Protein AF-A0A068SGP5-F1 (afdb_monomer_lite)

Structure (mmCIF, N/CA/C/O backbone):
data_AF-A0A068SGP5-F1
#
_entry.id   AF-A0A068SGP5-F1
#
loop_
_atom_site.group_PDB
_atom_site.id
_atom_site.type_symbol
_atom_site.label_atom_id
_atom_site.label_alt_id
_atom_site.label_comp_id
_atom_site.label_asym_id
_atom_site.label_entity_id
_atom_site.label_seq_id
_atom_site.pdbx_PDB_ins_code
_atom_site.Cartn_x
_atom_site.Cartn_y
_atom_site.Cartn_z
_atom_site.occupancy
_atom_site.B_iso_or_equiv
_atom_site.auth_seq_id
_atom_site.auth_comp_id
_atom_site.auth_asym_id
_atom_site.auth_atom_id
_atom_site.pdbx_PDB_model_num
ATOM 1 N N . MET A 1 1 ? 7.807 33.047 -12.060 1.00 32.62 1 MET A N 1
ATOM 2 C CA . MET A 1 1 ? 8.589 32.057 -12.830 1.00 32.62 1 MET A CA 1
ATOM 3 C C . MET A 1 1 ? 8.796 30.850 -11.932 1.00 32.62 1 MET A C 1
ATOM 5 O O . MET A 1 1 ? 9.574 30.924 -10.993 1.00 32.62 1 MET A O 1
ATOM 9 N N . THR A 1 2 ? 7.988 29.808 -12.104 1.00 36.34 2 THR A N 1
ATOM 10 C CA . THR A 1 2 ? 8.031 28.597 -11.275 1.00 36.34 2 THR A CA 1
ATOM 11 C C . THR A 1 2 ? 9.183 27.713 -11.744 1.00 36.34 2 THR A C 1
ATOM 13 O O . THR A 1 2 ? 9.089 27.081 -12.791 1.00 36.34 2 THR A O 1
ATOM 16 N N . ASN A 1 3 ? 10.277 27.685 -10.981 1.00 40.00 3 ASN A N 1
ATOM 17 C CA . ASN A 1 3 ? 11.308 26.655 -11.102 1.00 40.00 3 ASN A CA 1
ATOM 18 C C . ASN A 1 3 ? 10.697 25.315 -10.665 1.00 40.00 3 ASN A C 1
ATOM 20 O O . ASN A 1 3 ? 10.728 24.975 -9.486 1.00 40.00 3 ASN A O 1
ATOM 24 N N . SER A 1 4 ? 10.101 24.575 -11.597 1.00 48.25 4 SER A N 1
ATOM 25 C CA . SER A 1 4 ? 9.610 23.217 -11.362 1.00 48.25 4 SER A CA 1
ATOM 26 C C . SER A 1 4 ? 10.198 22.279 -12.408 1.00 48.25 4 SER A C 1
ATOM 28 O O . SER A 1 4 ? 9.617 22.109 -13.472 1.00 48.25 4 SER A O 1
ATOM 30 N N . ASP A 1 5 ? 11.374 21.730 -12.108 1.00 50.47 5 ASP A N 1
ATOM 31 C CA . ASP A 1 5 ? 11.811 20.413 -12.603 1.00 50.47 5 ASP A CA 1
ATOM 32 C C . ASP A 1 5 ? 13.085 19.948 -11.869 1.00 50.47 5 ASP A C 1
ATOM 34 O O . ASP A 1 5 ? 14.028 19.407 -12.448 1.00 50.47 5 ASP A O 1
ATOM 38 N N . SER A 1 6 ? 13.151 20.154 -10.548 1.00 72.81 6 SER A N 1
ATOM 39 C CA . SER A 1 6 ? 14.172 19.471 -9.750 1.00 72.81 6 SER A CA 1
ATOM 40 C C . SER A 1 6 ? 13.754 18.007 -9.593 1.00 72.81 6 SER A C 1
ATOM 42 O O . SER A 1 6 ? 12.943 17.684 -8.726 1.00 72.81 6 SER A O 1
ATOM 44 N N . MET A 1 7 ? 14.269 17.125 -10.455 1.00 78.81 7 MET A N 1
ATOM 45 C CA . MET A 1 7 ? 14.105 15.676 -10.296 1.00 78.81 7 MET A CA 1
ATOM 46 C C . MET A 1 7 ? 14.545 15.236 -8.896 1.00 78.81 7 MET A C 1
ATOM 48 O O . MET A 1 7 ? 15.580 15.671 -8.386 1.00 78.81 7 MET A O 1
ATOM 52 N N . ASN A 1 8 ? 13.784 14.324 -8.295 1.00 87.00 8 ASN A N 1
ATOM 53 C CA . ASN A 1 8 ? 14.155 13.686 -7.038 1.00 87.00 8 ASN A CA 1
ATOM 54 C C . ASN A 1 8 ? 15.492 12.939 -7.184 1.00 87.00 8 ASN A C 1
ATOM 56 O O . ASN A 1 8 ? 15.747 12.319 -8.220 1.00 87.00 8 ASN A O 1
ATOM 60 N N . TRP A 1 9 ? 16.324 12.928 -6.136 1.00 88.75 9 TRP A N 1
ATOM 61 C CA . TRP A 1 9 ? 17.647 12.284 -6.185 1.00 88.75 9 TRP A CA 1
ATOM 62 C C . TRP A 1 9 ? 17.556 10.808 -6.592 1.00 88.75 9 TRP A C 1
ATOM 64 O O . TRP A 1 9 ? 18.366 10.333 -7.382 1.00 88.75 9 TRP A O 1
ATOM 74 N N . SER A 1 10 ? 16.517 10.101 -6.137 1.00 85.62 10 SER A N 1
ATOM 75 C CA . SER A 1 10 ? 16.284 8.697 -6.488 1.00 85.62 10 SER A CA 1
ATOM 76 C C . SER A 1 10 ? 16.013 8.501 -7.985 1.00 85.62 10 SER A C 1
ATOM 78 O O . SER A 1 10 ? 16.380 7.474 -8.555 1.00 85.62 10 SER A O 1
ATOM 80 N N . GLN A 1 11 ? 15.381 9.472 -8.652 1.00 85.00 11 GLN A N 1
ATOM 81 C CA . GLN A 1 11 ? 15.144 9.443 -10.099 1.00 85.00 11 GLN A CA 1
ATOM 82 C C . GLN A 1 11 ? 16.423 9.754 -10.871 1.00 85.00 11 GLN A C 1
ATOM 84 O O . GLN A 1 11 ? 16.695 9.117 -11.889 1.00 85.00 11 GLN A O 1
ATOM 89 N N . VAL A 1 12 ? 17.224 10.699 -10.372 1.00 84.94 12 VAL A N 1
ATOM 90 C CA . VAL A 1 12 ? 18.544 11.010 -10.936 1.00 84.94 12 VAL A CA 1
ATOM 91 C C . VAL A 1 12 ? 19.444 9.779 -10.862 1.00 84.94 12 VAL A C 1
ATOM 93 O O . VAL A 1 12 ? 20.003 9.381 -11.883 1.00 84.94 12 VAL A O 1
ATOM 96 N N . ALA A 1 13 ? 19.509 9.127 -9.700 1.00 82.00 13 ALA A N 1
ATOM 97 C CA . ALA A 1 13 ? 20.301 7.921 -9.485 1.00 82.00 13 ALA A CA 1
ATOM 98 C C . ALA A 1 13 ? 19.855 6.775 -10.413 1.00 82.00 13 ALA A C 1
ATOM 100 O O . ALA A 1 13 ? 20.674 6.181 -11.115 1.00 82.00 13 ALA A O 1
ATOM 101 N N . ALA A 1 14 ? 18.544 6.525 -10.512 1.00 80.50 14 ALA A N 1
ATOM 102 C CA . ALA A 1 14 ? 18.005 5.497 -11.402 1.00 80.50 14 ALA A CA 1
ATOM 103 C C . ALA A 1 14 ? 18.278 5.787 -12.891 1.00 80.50 14 ALA A C 1
ATOM 105 O O . ALA A 1 14 ? 18.595 4.871 -13.657 1.00 80.50 14 ALA A O 1
ATOM 106 N N . LYS A 1 15 ? 18.169 7.055 -13.312 1.00 78.06 15 LYS A N 1
ATOM 107 C CA . LYS A 1 15 ? 18.418 7.483 -14.696 1.00 78.06 15 LYS A CA 1
ATOM 108 C C . LYS A 1 15 ? 19.898 7.394 -15.058 1.00 78.06 15 LYS A C 1
ATOM 110 O O . LYS A 1 15 ? 20.213 6.886 -16.131 1.00 78.06 15 LYS A O 1
ATOM 115 N N . ALA A 1 16 ? 20.786 7.853 -14.175 1.00 72.00 16 ALA A N 1
ATOM 116 C CA . ALA A 1 16 ? 22.233 7.797 -14.369 1.00 72.00 16 ALA A CA 1
ATOM 117 C C . ALA A 1 16 ? 22.729 6.352 -14.516 1.00 72.00 16 ALA A C 1
ATOM 119 O O . ALA A 1 16 ? 23.550 6.065 -15.381 1.00 72.00 16 ALA A O 1
ATOM 120 N N . ALA A 1 17 ? 22.159 5.426 -13.742 1.00 75.81 17 ALA A N 1
ATOM 121 C CA . ALA A 1 17 ? 22.517 4.015 -13.807 1.00 75.81 17 ALA A CA 1
ATOM 122 C C . ALA A 1 17 ? 21.994 3.293 -15.071 1.00 75.81 17 ALA A C 1
ATOM 124 O O . ALA A 1 17 ? 22.371 2.150 -15.325 1.00 75.81 17 ALA A O 1
ATOM 125 N N . GLY A 1 18 ? 21.109 3.914 -15.870 1.00 72.62 18 GLY A N 1
ATOM 126 C CA . GLY A 1 18 ? 20.627 3.361 -17.146 1.00 72.62 18 GLY A CA 1
ATOM 127 C C . GLY A 1 18 ? 19.970 1.977 -17.039 1.00 72.62 18 GLY A C 1
ATOM 128 O O . GLY A 1 18 ? 19.946 1.221 -18.016 1.00 72.62 18 GLY A O 1
ATOM 129 N N . MET A 1 19 ? 19.471 1.623 -15.852 1.00 77.88 19 MET A N 1
ATOM 130 C CA . MET A 1 19 ? 19.248 0.229 -15.480 1.00 77.88 19 MET A CA 1
ATOM 131 C C . MET A 1 19 ? 18.126 -0.446 -16.257 1.00 77.88 19 MET A C 1
ATOM 133 O O . MET A 1 19 ? 17.053 0.108 -16.511 1.00 77.88 19 MET A O 1
ATOM 137 N N . LYS A 1 20 ? 18.372 -1.715 -16.573 1.00 83.94 20 LYS A N 1
ATOM 138 C CA . LYS A 1 20 ? 17.380 -2.624 -17.133 1.00 83.94 20 LYS A CA 1
ATOM 139 C C . LYS A 1 20 ? 16.634 -3.288 -15.985 1.00 83.94 20 LYS A C 1
ATOM 141 O O . LYS A 1 20 ? 17.240 -3.971 -15.167 1.00 83.94 20 LYS A O 1
ATOM 146 N N . VAL A 1 21 ? 15.317 -3.129 -15.959 1.00 83.50 21 VAL A N 1
ATOM 147 C CA . VAL A 1 21 ? 14.453 -3.818 -15.005 1.00 83.50 21 VAL A CA 1
ATOM 148 C C . VAL A 1 21 ? 14.487 -5.308 -15.327 1.00 83.50 21 VAL A C 1
ATOM 150 O O . VAL A 1 21 ? 14.010 -5.752 -16.379 1.00 83.50 21 VAL A O 1
ATOM 153 N N . VAL A 1 22 ? 15.077 -6.086 -14.425 1.00 80.56 22 VAL A N 1
ATOM 154 C CA . VAL A 1 22 ? 15.066 -7.544 -14.510 1.00 80.56 22 VAL A CA 1
ATOM 155 C C . VAL A 1 22 ? 13.695 -8.025 -14.055 1.00 80.56 22 VAL A C 1
ATOM 157 O O . VAL A 1 22 ? 13.238 -7.716 -12.958 1.00 80.56 22 VAL A O 1
ATOM 160 N N . THR A 1 23 ? 13.019 -8.768 -14.923 1.00 70.81 23 THR A N 1
ATOM 161 C CA . THR A 1 23 ? 11.774 -9.464 -14.595 1.00 70.81 23 THR A CA 1
ATOM 162 C C . THR A 1 23 ? 12.093 -10.945 -14.507 1.00 70.81 23 THR A C 1
ATOM 164 O O . THR A 1 23 ? 12.716 -11.492 -15.417 1.00 70.81 23 THR A O 1
ATOM 167 N N . ALA A 1 24 ? 11.718 -11.576 -13.395 1.00 64.88 24 ALA A N 1
ATOM 168 C CA . ALA A 1 24 ? 11.852 -13.017 -13.258 1.00 64.88 24 ALA A CA 1
ATOM 169 C C . ALA A 1 24 ? 10.966 -13.696 -14.309 1.00 64.88 24 ALA A C 1
ATOM 171 O O . ALA A 1 24 ? 9.788 -13.357 -14.455 1.00 64.88 24 ALA A O 1
ATOM 172 N N . THR A 1 25 ? 11.537 -14.630 -15.063 1.00 62.41 25 THR A N 1
ATOM 173 C CA . THR A 1 25 ? 10.777 -15.490 -15.967 1.00 62.41 25 THR A CA 1
ATOM 174 C C . THR A 1 25 ? 9.852 -16.361 -15.129 1.00 62.41 25 THR A C 1
ATOM 176 O O . THR A 1 25 ? 10.296 -17.010 -14.186 1.00 62.41 25 THR A O 1
ATOM 179 N N . THR A 1 26 ? 8.565 -16.387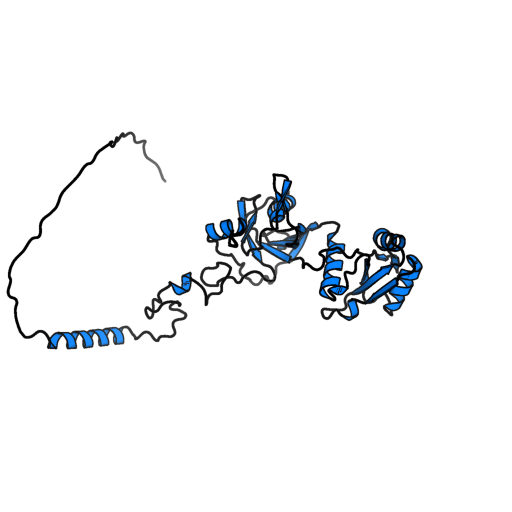 -15.463 1.00 56.03 26 THR A N 1
ATOM 180 C CA . THR A 1 26 ? 7.612 -17.325 -14.869 1.00 56.03 26 THR A CA 1
ATOM 181 C C . THR A 1 26 ? 7.891 -18.715 -15.438 1.00 56.03 26 THR A C 1
ATOM 183 O O . THR A 1 26 ? 7.243 -19.141 -16.391 1.00 56.03 26 THR A O 1
ATOM 186 N N . THR A 1 27 ? 8.905 -19.409 -14.931 1.00 55.25 27 THR A N 1
ATOM 187 C CA . THR A 1 27 ? 9.002 -20.855 -15.140 1.00 55.25 27 THR A CA 1
ATOM 188 C C . THR A 1 27 ? 7.885 -21.510 -14.338 1.00 55.25 27 THR A C 1
ATOM 190 O O . THR A 1 27 ? 7.617 -21.090 -13.209 1.00 55.25 27 THR A O 1
ATOM 193 N N . SER A 1 28 ? 7.200 -22.492 -14.928 1.00 53.91 28 SER A N 1
ATOM 194 C CA . SER A 1 28 ? 6.209 -23.287 -14.200 1.00 53.91 28 SER A CA 1
ATOM 195 C C . SER A 1 28 ? 6.901 -23.862 -12.952 1.00 53.91 28 SER A C 1
ATOM 197 O O . SER A 1 28 ? 7.978 -24.454 -13.027 1.00 53.91 28 SER A O 1
ATOM 199 N N . ARG A 1 29 ? 6.339 -23.558 -11.780 1.00 60.09 29 ARG A N 1
ATOM 200 C CA . ARG A 1 29 ? 6.828 -23.995 -10.466 1.00 60.09 29 ARG A CA 1
ATOM 201 C C . ARG A 1 29 ? 5.998 -25.193 -10.006 1.00 60.09 29 ARG A C 1
ATOM 203 O O . ARG A 1 29 ? 5.586 -25.238 -8.853 1.00 60.09 29 ARG A O 1
ATOM 210 N N . ASP A 1 30 ? 5.729 -26.137 -10.910 1.00 60.94 30 ASP A N 1
ATOM 211 C CA . ASP A 1 30 ? 4.706 -27.185 -10.739 1.00 60.94 30 ASP A CA 1
ATOM 212 C C . ASP A 1 30 ? 4.984 -28.184 -9.593 1.00 60.94 30 ASP A C 1
ATOM 214 O O . ASP A 1 30 ? 4.205 -29.105 -9.368 1.00 60.94 30 ASP A O 1
ATOM 218 N N . SER A 1 31 ? 6.058 -28.014 -8.811 1.00 70.62 31 SER A N 1
ATOM 219 C CA . SER A 1 31 ? 6.332 -28.832 -7.615 1.00 70.62 31 SER A CA 1
ATOM 220 C C . SER A 1 31 ? 6.959 -28.074 -6.437 1.00 70.62 31 SER A C 1
ATOM 222 O O . SER A 1 31 ? 7.410 -28.702 -5.483 1.00 70.62 31 SER A O 1
ATOM 224 N N . ALA A 1 32 ? 7.024 -26.739 -6.471 1.00 77.31 32 ALA A N 1
ATOM 225 C CA . ALA A 1 32 ? 7.670 -25.977 -5.401 1.00 77.31 32 ALA A CA 1
ATOM 226 C C . ALA A 1 32 ? 6.661 -25.533 -4.327 1.00 77.31 32 ALA A C 1
ATOM 228 O O . ALA A 1 32 ? 5.656 -24.887 -4.625 1.00 77.31 32 ALA A O 1
ATOM 229 N N . THR A 1 33 ? 6.959 -25.829 -3.061 1.00 84.44 33 THR A N 1
ATOM 230 C CA . THR A 1 33 ? 6.188 -25.360 -1.905 1.00 84.44 33 THR A CA 1
ATOM 231 C C . THR A 1 33 ? 6.596 -23.929 -1.583 1.00 84.44 33 THR A C 1
ATOM 233 O O . THR A 1 33 ? 7.730 -23.676 -1.180 1.00 84.44 33 THR A O 1
ATOM 236 N N . MET A 1 34 ? 5.680 -22.979 -1.773 1.00 87.31 34 MET A N 1
ATOM 237 C CA . MET A 1 34 ? 5.899 -21.579 -1.405 1.00 87.31 34 MET A CA 1
ATOM 238 C C . MET A 1 34 ? 5.405 -21.331 0.020 1.00 87.31 34 MET A C 1
ATOM 240 O O . MET A 1 34 ? 4.232 -21.570 0.309 1.00 87.31 34 MET A O 1
ATOM 244 N N . SER A 1 35 ? 6.256 -20.788 0.885 1.00 90.12 35 SER A N 1
ATOM 245 C CA . SER A 1 35 ? 5.853 -20.275 2.200 1.00 90.12 35 SER A CA 1
ATOM 246 C C . SER A 1 35 ? 6.239 -18.802 2.355 1.00 90.12 35 SER A C 1
ATOM 248 O O . SER A 1 35 ? 6.939 -18.229 1.516 1.00 90.12 35 SER A O 1
ATOM 250 N N . MET A 1 36 ? 5.711 -18.146 3.388 1.00 91.81 36 MET A N 1
ATOM 251 C CA . MET A 1 36 ? 6.009 -16.747 3.686 1.00 91.81 36 MET A CA 1
ATOM 252 C C . MET A 1 36 ? 6.338 -16.579 5.162 1.00 91.81 36 MET A C 1
ATOM 254 O O . MET A 1 36 ? 5.550 -17.000 6.006 1.00 91.81 36 MET A O 1
ATOM 258 N N . ASP A 1 37 ? 7.420 -15.855 5.439 1.00 91.56 37 ASP A N 1
ATOM 259 C CA . ASP A 1 37 ? 7.800 -15.453 6.792 1.00 91.56 37 ASP A CA 1
ATOM 260 C C . ASP A 1 37 ? 7.646 -13.940 6.941 1.00 91.56 37 ASP A C 1
ATOM 262 O O . ASP A 1 37 ? 7.995 -13.170 6.039 1.00 91.56 37 ASP A O 1
ATOM 266 N N . ILE A 1 38 ? 7.145 -13.498 8.093 1.00 94.50 38 ILE A N 1
ATOM 267 C CA . ILE A 1 38 ? 7.065 -12.079 8.447 1.00 94.50 38 ILE A CA 1
ATOM 268 C C . ILE A 1 38 ? 8.384 -11.683 9.117 1.00 94.50 38 ILE A C 1
ATOM 270 O O . ILE A 1 38 ? 8.684 -12.145 10.212 1.00 94.50 38 ILE A O 1
ATOM 274 N N . LEU A 1 39 ? 9.155 -10.810 8.468 1.00 93.25 39 LEU A N 1
ATOM 275 C CA . LEU A 1 39 ? 10.394 -10.248 9.025 1.00 93.25 39 LEU A CA 1
ATOM 276 C C . LEU A 1 39 ? 10.114 -9.032 9.912 1.00 93.25 39 LEU A C 1
ATOM 278 O O . LEU A 1 39 ? 10.828 -8.762 10.874 1.00 93.25 39 LEU A O 1
ATOM 282 N N . PHE A 1 40 ? 9.077 -8.272 9.569 1.00 94.88 40 PHE A N 1
ATOM 283 C CA . PHE A 1 40 ? 8.661 -7.093 10.314 1.00 94.88 40 PHE A CA 1
ATOM 284 C C . PHE A 1 40 ? 7.167 -6.855 10.137 1.00 94.88 40 PHE A C 1
ATOM 286 O O . PHE A 1 40 ? 6.645 -6.951 9.025 1.00 94.88 40 PHE A O 1
ATOM 293 N N . GLU A 1 41 ? 6.503 -6.478 11.223 1.00 95.56 41 GLU A N 1
ATOM 294 C CA . GLU A 1 41 ? 5.139 -5.971 11.223 1.00 95.56 41 GLU A CA 1
ATOM 295 C C . GLU A 1 41 ? 5.011 -4.886 12.292 1.00 95.56 41 GLU A C 1
ATOM 297 O O . GLU A 1 41 ? 5.353 -5.099 13.455 1.00 95.56 41 GLU A O 1
ATOM 302 N N . ALA A 1 42 ? 4.552 -3.704 11.891 1.00 91.75 42 ALA A N 1
ATOM 303 C CA . ALA A 1 42 ? 4.310 -2.609 12.817 1.00 91.75 42 ALA A CA 1
ATOM 304 C C . ALA A 1 42 ? 3.063 -2.915 13.678 1.00 91.75 42 ALA A C 1
ATOM 306 O O . ALA A 1 42 ? 2.052 -3.353 13.122 1.00 91.75 42 ALA A O 1
ATOM 307 N N . PRO A 1 43 ? 3.062 -2.635 14.995 1.00 87.88 43 PRO A N 1
ATOM 308 C CA . PRO A 1 43 ? 1.925 -2.931 15.880 1.00 87.88 43 PRO A CA 1
ATOM 309 C C . PRO A 1 43 ? 0.598 -2.303 15.430 1.00 87.88 43 PRO A C 1
ATOM 311 O O . PRO A 1 43 ? -0.488 -2.842 15.639 1.00 87.88 43 PRO A O 1
ATOM 314 N N . GLU A 1 44 ? 0.666 -1.137 14.795 1.00 85.06 44 GLU A N 1
ATOM 315 C CA . GLU A 1 44 ? -0.491 -0.428 14.269 1.00 85.06 44 GLU A CA 1
ATOM 316 C C . GLU A 1 44 ? -0.957 -0.935 12.892 1.00 85.06 44 GLU A C 1
ATOM 318 O O . GLU A 1 44 ? -1.976 -0.454 12.396 1.00 85.06 44 GLU A O 1
ATOM 323 N N . PHE A 1 45 ? -0.240 -1.867 12.250 1.00 86.88 45 PHE A N 1
ATOM 324 C CA . PHE A 1 45 ? -0.495 -2.282 10.867 1.00 86.88 45 PHE A CA 1
ATOM 325 C C . PHE A 1 45 ? -1.925 -2.783 10.663 1.00 86.88 45 PHE A C 1
ATOM 327 O O . PHE A 1 45 ? -2.621 -2.294 9.774 1.00 86.88 45 PHE A O 1
ATOM 334 N N . SER A 1 46 ? -2.404 -3.680 11.527 1.00 84.25 46 SER A N 1
ATOM 335 C CA . SER A 1 46 ? -3.767 -4.220 11.453 1.00 84.25 46 SER A CA 1
ATOM 336 C C . SER A 1 46 ? -4.831 -3.125 11.580 1.00 84.25 46 SER A C 1
ATOM 338 O O . SER A 1 46 ? -5.782 -3.085 10.797 1.00 84.25 46 SER A O 1
ATOM 340 N N . LYS A 1 47 ? -4.627 -2.171 12.501 1.00 83.81 47 LYS A N 1
ATOM 341 C CA . LYS A 1 47 ? -5.530 -1.022 12.701 1.00 83.81 47 LYS A CA 1
ATOM 342 C C . LYS A 1 47 ? -5.555 -0.121 11.462 1.00 83.81 47 LYS A C 1
ATOM 344 O O . LYS A 1 47 ? -6.612 0.304 11.002 1.00 83.81 47 LYS A O 1
ATOM 349 N N . GLN A 1 48 ? -4.383 0.128 10.885 1.00 82.06 48 GLN A N 1
ATOM 350 C CA . GLN A 1 48 ? -4.192 0.961 9.697 1.00 82.06 48 GLN A CA 1
ATOM 351 C C . GLN A 1 48 ? -4.742 0.311 8.420 1.00 82.06 48 GLN A C 1
ATOM 353 O O . GLN A 1 48 ? -5.256 1.018 7.547 1.00 82.06 48 GLN A O 1
ATOM 358 N N . LEU A 1 49 ? -4.667 -1.018 8.312 1.00 83.81 49 LEU A N 1
ATOM 359 C CA . LEU A 1 49 ? -5.260 -1.786 7.221 1.00 83.81 49 LEU A CA 1
ATOM 360 C C . LEU A 1 49 ? -6.788 -1.732 7.288 1.00 83.81 49 LEU A C 1
ATOM 362 O O . LEU A 1 49 ? -7.433 -1.517 6.260 1.00 83.81 49 LEU A O 1
ATOM 366 N N . LEU A 1 50 ? -7.361 -1.860 8.489 1.00 84.25 50 LEU A N 1
ATOM 367 C CA . LEU A 1 50 ? -8.804 -1.760 8.684 1.00 84.25 50 LEU A CA 1
ATOM 368 C C . LEU A 1 50 ? -9.329 -0.361 8.340 1.00 84.25 50 LEU A C 1
ATOM 370 O O . LEU A 1 50 ? -10.299 -0.238 7.590 1.00 84.25 50 LEU A O 1
ATOM 374 N N . ALA A 1 51 ? -8.646 0.686 8.811 1.00 84.25 51 ALA A N 1
ATOM 375 C CA . ALA A 1 51 ? -8.978 2.071 8.482 1.00 84.25 51 ALA A CA 1
ATOM 376 C C . ALA A 1 51 ? -8.945 2.333 6.968 1.00 84.25 51 ALA A C 1
ATOM 378 O O . ALA A 1 51 ? -9.875 2.917 6.415 1.00 84.25 51 ALA A O 1
ATOM 379 N N . ARG A 1 52 ? -7.928 1.828 6.263 1.00 83.00 52 ARG A N 1
ATOM 380 C CA . ARG A 1 52 ? -7.823 1.974 4.802 1.00 83.00 52 ARG A CA 1
ATOM 381 C C . ARG A 1 52 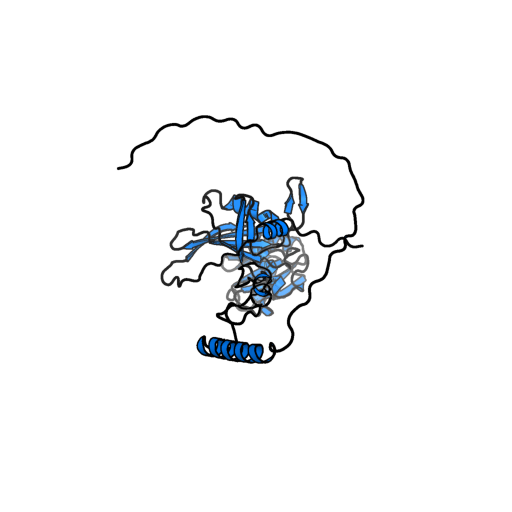? -8.850 1.146 4.036 1.00 83.00 52 ARG A C 1
ATOM 383 O O . ARG A 1 52 ? -9.359 1.610 3.019 1.00 83.00 52 ARG A O 1
ATOM 390 N N . LYS A 1 53 ? -9.198 -0.054 4.518 1.00 82.00 53 LYS A N 1
ATOM 391 C CA . LYS A 1 53 ? -10.304 -0.857 3.964 1.00 82.00 53 LYS A CA 1
ATOM 392 C C . LYS A 1 53 ? -11.618 -0.079 4.067 1.00 82.00 53 LYS A C 1
ATOM 394 O O . LYS A 1 53 ? -12.317 0.051 3.068 1.00 82.00 53 LYS A O 1
ATOM 399 N N . ALA A 1 54 ? -11.900 0.505 5.233 1.00 82.25 54 ALA A N 1
ATOM 400 C CA . ALA A 1 54 ? -13.058 1.372 5.442 1.00 82.25 54 ALA A CA 1
ATOM 401 C C . ALA A 1 54 ? -13.068 2.576 4.481 1.00 82.25 54 ALA A C 1
ATOM 403 O O . ALA A 1 54 ? -14.076 2.820 3.816 1.00 82.25 54 ALA A O 1
ATOM 404 N N . ALA A 1 55 ? -11.937 3.273 4.345 1.00 80.38 55 ALA A N 1
ATOM 405 C CA . ALA A 1 55 ? -11.786 4.429 3.459 1.00 80.38 55 ALA A CA 1
ATOM 406 C C . ALA A 1 55 ? -11.981 4.091 1.972 1.00 80.38 55 ALA A C 1
ATOM 408 O O . ALA A 1 55 ? -12.557 4.873 1.215 1.00 80.38 55 ALA A O 1
ATOM 409 N N . ALA A 1 56 ? -11.510 2.913 1.548 1.00 78.94 56 ALA A N 1
ATOM 410 C CA . ALA A 1 56 ? -11.654 2.432 0.178 1.00 78.94 56 ALA A CA 1
ATOM 411 C C . ALA A 1 56 ? -13.106 2.083 -0.184 1.00 78.94 56 ALA A C 1
ATOM 413 O O . ALA A 1 56 ? -13.449 2.114 -1.366 1.00 78.94 56 ALA A O 1
ATOM 414 N N . ILE A 1 57 ? -13.932 1.741 0.810 1.00 80.94 57 ILE A N 1
ATOM 415 C CA . ILE A 1 57 ? -15.362 1.475 0.628 1.00 80.94 57 ILE A CA 1
ATOM 416 C C . ILE A 1 57 ? -16.124 2.800 0.540 1.00 80.94 57 ILE A C 1
ATOM 418 O O . ILE A 1 57 ? -16.808 3.058 -0.447 1.00 80.94 57 ILE A O 1
ATOM 422 N N . ILE A 1 58 ? -15.973 3.668 1.545 1.00 76.12 58 ILE A N 1
ATOM 423 C CA . ILE A 1 58 ? -16.593 4.996 1.574 1.00 76.12 58 ILE A CA 1
ATOM 424 C C . ILE A 1 58 ? -15.553 6.001 2.072 1.00 76.12 58 ILE A C 1
ATOM 426 O O . ILE A 1 58 ? -15.192 5.984 3.246 1.00 76.12 58 ILE A O 1
ATOM 430 N N . ARG A 1 59 ? -15.123 6.941 1.217 1.00 68.12 59 ARG A N 1
ATOM 431 C CA . ARG A 1 59 ? -14.150 7.986 1.609 1.00 68.12 59 ARG A CA 1
ATOM 432 C C . ARG A 1 59 ? -14.616 8.795 2.829 1.00 68.12 59 ARG A C 1
ATOM 434 O O . ARG A 1 59 ? -13.836 9.053 3.731 1.00 68.12 59 ARG A O 1
ATOM 441 N N . GLN A 1 60 ? -15.913 9.107 2.909 1.00 65.19 60 GLN A N 1
ATOM 442 C CA . GLN A 1 60 ? -16.525 9.831 4.036 1.00 65.19 60 GLN A CA 1
ATOM 443 C C . GLN A 1 60 ? -16.668 9.004 5.333 1.00 65.19 60 GLN A C 1
ATOM 445 O O . GLN A 1 60 ? -17.182 9.519 6.325 1.00 65.19 60 GLN A O 1
ATOM 450 N N . ALA A 1 61 ? -16.278 7.723 5.345 1.00 60.00 61 ALA A N 1
ATOM 451 C CA . ALA A 1 61 ? -16.395 6.869 6.528 1.00 60.00 61 ALA A CA 1
ATOM 452 C C . ALA A 1 61 ? -15.349 7.181 7.604 1.00 60.00 61 ALA A C 1
ATOM 454 O O . ALA A 1 61 ? -15.543 6.803 8.755 1.00 60.00 61 ALA A O 1
ATOM 455 N N . LEU A 1 62 ? -14.269 7.885 7.255 1.00 68.94 62 LEU A N 1
ATOM 456 C CA . LEU A 1 62 ? -13.217 8.289 8.187 1.00 68.94 62 LEU A CA 1
ATOM 457 C C . LEU A 1 62 ? -13.571 9.590 8.920 1.00 68.94 62 LEU A C 1
ATOM 459 O O . LEU A 1 62 ? -12.792 10.541 8.937 1.00 68.94 62 LEU A O 1
ATOM 463 N N . SER A 1 63 ? -14.766 9.663 9.510 1.00 71.38 63 SER A N 1
ATOM 464 C CA . SER A 1 63 ? -15.123 10.841 10.300 1.00 71.38 63 SER A CA 1
ATOM 465 C C . SER A 1 63 ? -14.201 10.969 11.521 1.00 71.38 63 SER A C 1
ATOM 467 O O . SER A 1 63 ? -13.938 9.956 12.179 1.00 71.38 63 SER A O 1
ATOM 469 N N . PRO A 1 64 ? -13.744 12.183 11.876 1.00 71.81 64 PRO A N 1
ATOM 470 C CA . PRO A 1 64 ? -12.982 12.396 13.101 1.00 71.81 64 PRO A CA 1
ATOM 471 C C . PRO A 1 64 ? -13.742 11.839 14.314 1.00 71.81 64 PRO A C 1
ATOM 473 O O . PRO A 1 64 ? -14.959 12.020 14.418 1.00 71.81 64 PRO A O 1
ATOM 476 N N . HIS A 1 65 ? -13.026 11.169 15.222 1.00 79.44 65 HIS A N 1
ATOM 477 C CA . HIS A 1 65 ? -13.569 10.543 16.442 1.00 79.44 65 HIS A CA 1
ATOM 478 C C . HIS A 1 65 ? -14.508 9.345 16.221 1.00 79.44 65 HIS A C 1
ATOM 480 O O . HIS A 1 65 ? -15.253 8.972 17.125 1.00 79.44 65 HIS A O 1
ATOM 486 N N . SER A 1 66 ? -14.485 8.727 15.038 1.00 88.06 66 SER A N 1
ATOM 487 C CA . SER A 1 66 ? -15.120 7.421 14.845 1.00 88.06 66 SER A CA 1
ATOM 488 C C . SER A 1 66 ? -14.131 6.271 15.030 1.00 88.06 66 SER A C 1
ATOM 490 O O . SER A 1 66 ? -12.916 6.417 14.881 1.00 88.06 66 SER A O 1
ATOM 492 N N . VAL A 1 67 ? -14.665 5.107 15.375 1.00 91.50 67 VAL A N 1
ATOM 493 C CA . VAL A 1 67 ? -13.913 3.860 15.498 1.00 91.50 67 VAL A CA 1
ATOM 494 C C . VAL A 1 67 ? -14.548 2.783 14.634 1.00 91.50 67 VAL A C 1
ATOM 496 O O . VAL A 1 67 ? -15.745 2.809 14.348 1.00 91.50 67 VAL A O 1
ATOM 499 N N . LEU A 1 68 ? -13.728 1.842 14.191 1.00 92.25 68 LEU A N 1
ATOM 500 C CA . LEU A 1 68 ? -14.099 0.779 13.274 1.00 92.25 68 LEU A CA 1
ATOM 501 C C . LEU A 1 68 ? -14.083 -0.558 13.997 1.00 92.25 68 LEU A C 1
ATOM 503 O O . LEU A 1 68 ? -13.053 -0.954 14.538 1.00 92.25 68 LEU A O 1
ATOM 507 N N . PHE A 1 69 ? -15.194 -1.278 13.931 1.00 93.06 69 PHE A N 1
ATOM 508 C CA . PHE A 1 69 ? -15.275 -2.674 14.334 1.00 93.06 69 PHE A CA 1
ATOM 509 C C . PHE A 1 69 ? -15.341 -3.579 13.108 1.00 93.06 69 PHE A C 1
ATOM 511 O O . PHE A 1 69 ? -16.035 -3.273 12.136 1.00 93.06 69 PHE A O 1
ATOM 518 N N . SER A 1 70 ? -14.633 -4.703 13.181 1.00 91.94 70 SER A N 1
ATOM 519 C CA . SER A 1 70 ? -14.653 -5.759 12.173 1.00 91.94 70 SER A CA 1
ATOM 520 C C . SER A 1 70 ? -15.020 -7.069 12.844 1.00 91.94 70 SER A C 1
ATOM 522 O O . SER A 1 70 ? -14.312 -7.510 13.746 1.00 91.94 70 SER A O 1
ATOM 524 N N . PHE A 1 71 ? -16.092 -7.696 12.376 1.00 92.00 71 PHE A N 1
ATOM 525 C CA . PHE A 1 71 ? -16.560 -8.984 12.877 1.00 92.00 71 PHE A CA 1
ATOM 526 C C . PHE A 1 71 ? -16.615 -10.012 11.748 1.00 92.00 71 PHE A C 1
ATOM 528 O O . PHE A 1 71 ? -16.909 -9.631 10.614 1.00 92.00 71 PHE A O 1
ATOM 535 N N . PRO A 1 72 ? -16.395 -11.307 12.019 1.00 91.00 72 PRO A N 1
ATOM 536 C CA . PRO A 1 72 ? -16.683 -12.366 11.056 1.00 91.00 72 PRO A CA 1
ATOM 537 C C . PRO A 1 72 ? -18.140 -12.306 10.579 1.00 91.00 72 PRO A C 1
ATOM 539 O O . PRO A 1 72 ? -19.034 -12.011 11.373 1.00 91.00 72 PRO A O 1
ATOM 542 N N . LEU A 1 73 ? -18.397 -12.610 9.298 1.00 86.62 73 LEU A N 1
ATOM 543 C CA . LEU A 1 73 ? -19.745 -12.497 8.715 1.00 86.62 73 LEU A CA 1
ATOM 544 C C . LEU A 1 73 ? -20.821 -13.280 9.488 1.00 86.62 73 LEU A C 1
ATOM 546 O O . LEU A 1 73 ? -21.943 -12.804 9.602 1.00 86.62 73 LEU A O 1
ATOM 550 N N . MET A 1 74 ? -20.469 -14.454 10.013 1.00 89.12 74 MET A N 1
ATOM 551 C CA . MET A 1 74 ? -21.400 -15.367 10.688 1.00 89.12 74 MET A CA 1
ATOM 552 C C . MET A 1 74 ? -21.436 -15.188 12.212 1.00 89.12 74 MET A C 1
ATOM 554 O O . MET A 1 74 ? -22.012 -16.021 12.899 1.00 89.12 74 MET A O 1
ATOM 558 N N . LEU A 1 75 ? -20.786 -14.153 12.761 1.00 91.81 75 LEU A N 1
ATOM 559 C CA . LEU A 1 75 ? -20.771 -13.942 14.214 1.00 91.81 75 LEU A CA 1
ATOM 560 C C . LEU A 1 75 ? -22.151 -13.539 14.754 1.00 91.81 75 LEU A C 1
ATOM 562 O O . LEU A 1 75 ? -22.485 -13.867 15.886 1.00 91.81 75 LEU A O 1
ATOM 566 N N . PHE A 1 76 ? -22.933 -12.826 13.943 1.00 91.94 76 PHE A N 1
ATOM 567 C CA . PHE A 1 76 ? -24.263 -12.345 14.295 1.00 91.94 76 PHE A CA 1
ATOM 568 C C . PHE A 1 76 ? -25.259 -12.730 13.204 1.00 91.94 76 PHE A C 1
ATOM 570 O O . PHE A 1 76 ? -24.957 -12.562 12.021 1.00 91.94 76 PHE A O 1
ATOM 577 N N . ASP A 1 77 ? -26.461 -13.147 13.600 1.00 89.38 77 ASP A N 1
ATOM 578 C CA . ASP A 1 77 ? -27.556 -13.443 12.665 1.00 89.38 77 ASP A CA 1
ATOM 579 C C . ASP A 1 77 ? -27.961 -12.197 11.870 1.00 89.38 77 ASP A C 1
ATOM 581 O O . ASP A 1 77 ? -28.210 -12.250 10.662 1.00 89.38 77 ASP A O 1
ATOM 585 N N . HIS A 1 78 ? -27.972 -11.038 12.536 1.00 90.69 78 HIS A N 1
ATOM 586 C CA . HIS A 1 78 ? -28.173 -9.754 11.892 1.00 90.69 78 HIS A CA 1
ATOM 587 C C . HIS A 1 78 ? -27.193 -8.699 12.419 1.00 90.69 78 HIS A C 1
ATOM 589 O O . HIS A 1 78 ? -26.907 -8.592 13.608 1.00 90.69 78 HIS A O 1
ATOM 595 N N . ARG A 1 79 ? -26.702 -7.823 11.531 1.00 88.75 79 ARG A N 1
ATOM 596 C CA . ARG A 1 79 ? -25.726 -6.763 11.879 1.00 88.75 79 ARG A CA 1
ATOM 597 C C . ARG A 1 79 ? -26.189 -5.819 12.995 1.00 88.75 79 ARG A C 1
ATOM 599 O O . ARG A 1 79 ? -25.359 -5.165 13.613 1.00 88.75 79 ARG A O 1
ATOM 606 N N . THR A 1 80 ? -27.497 -5.705 13.224 1.00 93.12 80 THR A N 1
ATOM 607 C CA . THR A 1 80 ? -28.040 -4.884 14.318 1.00 93.12 80 THR A CA 1
ATOM 608 C C . THR A 1 80 ? -27.732 -5.458 15.686 1.00 93.12 80 THR A C 1
ATOM 610 O O . THR A 1 80 ? -27.675 -4.698 16.644 1.00 93.12 80 THR A O 1
ATOM 613 N N . ASP A 1 81 ? -27.521 -6.767 15.789 1.00 94.50 81 ASP A N 1
ATOM 614 C CA . ASP A 1 81 ? -27.177 -7.397 17.060 1.00 94.50 81 ASP A CA 1
ATOM 615 C C . ASP A 1 81 ? -25.752 -7.018 17.464 1.00 94.50 81 ASP A C 1
ATOM 617 O O . ASP A 1 81 ? -25.519 -6.690 18.622 1.00 94.50 81 ASP A O 1
ATOM 621 N N . ALA A 1 82 ? -24.853 -6.835 16.489 1.00 93.81 82 ALA A N 1
ATOM 622 C CA . ALA A 1 82 ? -23.561 -6.194 16.730 1.00 93.81 82 ALA A CA 1
ATOM 623 C C . ALA A 1 82 ? -23.715 -4.774 17.306 1.00 93.81 82 ALA A C 1
ATOM 625 O O . ALA A 1 82 ? -22.950 -4.375 18.178 1.00 93.81 82 ALA A O 1
ATOM 626 N N . TYR A 1 83 ? -24.700 -3.991 16.847 1.00 95.25 83 TYR A N 1
ATOM 627 C CA . TYR A 1 83 ? -24.930 -2.640 17.379 1.00 95.25 83 TYR A CA 1
ATOM 628 C C . TYR A 1 83 ? -25.402 -2.687 18.829 1.00 95.25 83 TYR A C 1
ATOM 630 O O . TYR A 1 83 ? -24.927 -1.898 19.643 1.00 95.25 83 TYR A O 1
ATOM 638 N N . LYS A 1 84 ? -26.313 -3.618 19.143 1.00 95.44 84 LYS A N 1
ATOM 639 C CA . LYS A 1 84 ? -26.810 -3.831 20.505 1.00 95.44 84 LYS A CA 1
ATOM 640 C C . LYS A 1 84 ? -25.676 -4.246 21.436 1.00 95.44 84 LYS A C 1
ATOM 642 O O . LYS A 1 84 ? -25.542 -3.643 22.492 1.00 95.44 84 LYS A O 1
ATOM 647 N N . GLU A 1 85 ? -24.829 -5.186 21.019 1.00 95.94 85 GLU A N 1
ATOM 648 C CA . GLU A 1 85 ? -23.678 -5.628 21.813 1.00 95.94 85 GLU A CA 1
ATOM 649 C C . GLU A 1 85 ? -22.672 -4.502 22.059 1.00 95.94 85 GLU A C 1
ATOM 651 O O . GLU A 1 85 ? -22.246 -4.284 23.193 1.00 95.94 85 GLU A O 1
ATOM 656 N N . ILE A 1 86 ? -22.346 -3.716 21.027 1.00 96.00 86 ILE A N 1
ATOM 657 C CA . ILE A 1 86 ? -21.475 -2.542 21.179 1.00 96.00 86 ILE A CA 1
ATOM 658 C C . ILE A 1 86 ? -22.084 -1.542 22.167 1.00 96.00 86 ILE A C 1
ATOM 660 O O . ILE A 1 86 ? -21.386 -1.040 23.048 1.00 96.00 86 ILE A O 1
ATOM 664 N N . GLN A 1 87 ? -23.380 -1.256 22.037 1.00 95.94 87 GLN A N 1
ATOM 665 C CA . GLN A 1 87 ? -24.062 -0.306 22.908 1.00 95.94 87 GLN A CA 1
ATOM 666 C C . GLN A 1 87 ? -24.146 -0.798 24.357 1.00 95.94 87 GLN A C 1
ATOM 668 O O . GLN A 1 87 ? -23.994 0.004 25.275 1.00 95.94 87 GLN A O 1
ATOM 673 N N . HIS A 1 88 ? -24.385 -2.096 24.554 1.00 96.25 88 HIS A N 1
ATOM 674 C CA . HIS A 1 88 ? -24.528 -2.728 25.861 1.00 96.25 88 HIS A CA 1
ATOM 675 C C . HIS A 1 88 ? -23.196 -2.808 26.617 1.00 96.25 88 HIS A C 1
ATOM 677 O O . HIS A 1 88 ? -23.152 -2.483 27.799 1.00 96.25 88 HIS A O 1
ATOM 683 N N . GLN A 1 89 ? -22.112 -3.211 25.947 1.00 96.94 89 GLN A N 1
ATOM 684 C CA . GLN A 1 89 ? -20.822 -3.437 26.605 1.00 96.94 89 GLN A CA 1
ATOM 685 C C . GLN A 1 89 ? -19.955 -2.176 26.723 1.00 96.94 89 GLN A C 1
ATOM 687 O O . GLN A 1 89 ? -19.168 -2.070 27.659 1.00 96.94 89 GLN A O 1
ATOM 692 N N . ILE A 1 90 ? -20.068 -1.229 25.782 1.00 95.88 90 ILE A N 1
ATOM 693 C CA . ILE A 1 90 ? -19.240 -0.011 25.776 1.00 95.88 90 ILE A CA 1
ATOM 694 C C . ILE A 1 90 ? -20.032 1.217 26.215 1.00 95.88 90 ILE A C 1
ATOM 696 O O . ILE A 1 90 ? -19.556 1.977 27.051 1.00 95.88 90 ILE A O 1
ATOM 700 N N . GLY A 1 91 ? -21.205 1.444 25.622 1.00 94.06 91 GLY A N 1
ATOM 701 C CA . GLY A 1 91 ? -22.042 2.604 25.921 1.00 94.06 91 GLY A CA 1
ATOM 702 C C . GLY A 1 91 ? -22.748 3.209 24.701 1.00 94.06 91 GLY A C 1
ATOM 703 O O . GLY A 1 91 ? -22.564 2.763 23.563 1.00 94.06 91 GLY A O 1
ATOM 704 N N . PRO A 1 92 ? -23.573 4.251 24.911 1.00 95.06 92 PRO A N 1
ATOM 705 C CA . PRO A 1 92 ? -24.362 4.875 23.855 1.00 95.06 92 PRO A CA 1
ATOM 706 C C . PRO A 1 92 ? -23.496 5.587 22.807 1.00 95.06 92 PRO A C 1
ATOM 708 O O . PRO A 1 92 ? -22.532 6.298 23.121 1.00 95.06 92 PRO A O 1
ATOM 711 N N . PHE A 1 93 ? -23.889 5.446 21.540 1.00 93.44 93 PHE A N 1
ATOM 712 C CA . PHE A 1 93 ? -23.240 6.094 20.405 1.00 93.44 93 PHE A CA 1
ATOM 713 C C . PHE A 1 93 ? -24.171 7.043 19.648 1.00 93.44 93 PHE A C 1
ATOM 715 O O . PHE A 1 93 ? -25.372 6.822 19.547 1.00 93.44 93 PHE A O 1
ATOM 722 N N . ALA A 1 94 ? -23.592 8.113 19.102 1.00 91.56 94 ALA A N 1
ATOM 723 C CA . ALA A 1 94 ? -24.301 9.141 18.349 1.00 91.56 94 ALA A CA 1
ATOM 724 C C . ALA A 1 94 ? -24.689 8.663 16.943 1.00 91.56 94 ALA A C 1
ATOM 726 O O . ALA A 1 94 ? -25.709 9.077 16.401 1.00 91.56 94 ALA A O 1
ATOM 727 N N . SER A 1 95 ? -23.858 7.821 16.317 1.00 90.38 95 SER A N 1
ATOM 728 C CA . SER A 1 95 ? -24.161 7.269 14.992 1.00 90.38 95 SER A CA 1
ATOM 729 C C . SER A 1 95 ? -23.425 5.960 14.710 1.00 90.38 95 SER A C 1
ATOM 731 O O . SER A 1 95 ? -22.318 5.739 15.207 1.00 90.38 95 SER A O 1
ATOM 733 N N . VAL A 1 96 ? -24.030 5.134 13.855 1.00 92.06 96 VAL A N 1
ATOM 734 C CA . VAL A 1 96 ? -23.488 3.872 13.335 1.00 92.06 96 VAL A CA 1
ATOM 735 C C . VAL A 1 96 ? -23.605 3.858 11.814 1.00 92.06 96 VAL A C 1
ATOM 737 O O . VAL A 1 96 ? -24.633 4.249 11.261 1.00 92.06 96 VAL A O 1
ATOM 740 N N . ARG A 1 97 ? -22.567 3.375 11.121 1.00 90.06 97 ARG A N 1
ATOM 741 C CA . ARG A 1 97 ? -22.582 3.153 9.668 1.00 90.06 97 ARG A CA 1
ATOM 742 C C . ARG A 1 97 ? -22.103 1.739 9.322 1.00 90.06 97 ARG A C 1
ATOM 744 O O . ARG A 1 97 ? -20.936 1.427 9.567 1.00 90.06 97 ARG A O 1
ATOM 751 N N . PRO A 1 98 ? -22.941 0.887 8.705 1.00 89.38 98 PRO A N 1
ATOM 752 C CA . PRO A 1 98 ? -22.502 -0.398 8.167 1.00 89.38 98 PRO A CA 1
ATOM 753 C C . PRO A 1 98 ? -21.739 -0.197 6.857 1.00 89.38 98 PRO A C 1
ATOM 755 O O . PRO A 1 98 ? -22.337 -0.080 5.788 1.00 89.38 98 PRO A O 1
ATOM 758 N N . LEU A 1 99 ? -20.410 -0.170 6.926 1.00 87.62 99 LEU A N 1
ATOM 759 C CA . LEU A 1 99 ? -19.563 -0.009 5.740 1.00 87.62 99 LEU A CA 1
ATOM 760 C C . LEU A 1 99 ? -19.621 -1.240 4.835 1.00 87.62 99 LEU A C 1
ATOM 762 O O . LEU A 1 99 ? -19.632 -1.109 3.617 1.00 87.62 99 LEU A O 1
ATOM 766 N N . SER A 1 100 ? -19.740 -2.427 5.428 1.00 85.50 100 SER A N 1
ATOM 767 C CA . SER A 1 100 ? -19.859 -3.703 4.706 1.00 85.50 100 SER A CA 1
ATOM 768 C C . SER A 1 100 ? -21.014 -3.760 3.694 1.00 85.50 100 SER A C 1
ATOM 770 O O . SER A 1 100 ? -20.928 -4.518 2.734 1.00 85.50 100 SER A O 1
ATOM 772 N N . ASN A 1 101 ? -22.057 -2.932 3.838 1.00 84.06 101 ASN A N 1
ATOM 773 C CA . ASN A 1 101 ? -23.154 -2.856 2.862 1.00 84.06 101 ASN A CA 1
ATOM 774 C C . ASN A 1 101 ? -22.724 -2.290 1.501 1.00 84.06 101 ASN A C 1
ATOM 776 O O . ASN A 1 101 ? -23.404 -2.520 0.505 1.00 84.06 101 ASN A O 1
ATOM 780 N N . TYR A 1 102 ? -21.625 -1.540 1.469 1.00 82.12 102 TYR A N 1
ATOM 781 C CA . TYR A 1 102 ? -21.126 -0.849 0.283 1.00 82.12 102 TYR A CA 1
ATOM 782 C C . TYR A 1 102 ? -19.850 -1.501 -0.273 1.00 82.12 102 TYR A C 1
ATOM 784 O O . TYR A 1 102 ? -19.292 -1.021 -1.259 1.00 82.12 102 TYR A O 1
ATOM 792 N N . ASP A 1 103 ? -19.368 -2.589 0.341 1.00 78.12 103 ASP A N 1
ATOM 793 C CA . ASP A 1 103 ? -18.189 -3.312 -0.137 1.00 78.12 103 ASP A CA 1
ATOM 794 C C . ASP A 1 103 ? -18.567 -4.306 -1.245 1.00 78.12 103 ASP A C 1
ATOM 796 O O . ASP A 1 103 ? -19.188 -5.344 -1.013 1.00 78.12 103 ASP A O 1
ATOM 800 N N . ILE A 1 104 ? -18.154 -3.990 -2.471 1.00 70.06 104 ILE A N 1
ATOM 801 C CA . ILE A 1 104 ? -18.440 -4.781 -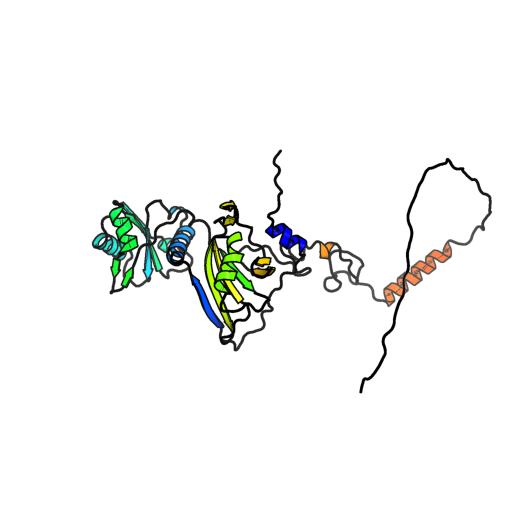3.674 1.00 70.06 104 ILE A CA 1
ATOM 802 C C . ILE A 1 104 ? -17.503 -6.008 -3.769 1.00 70.06 104 ILE A C 1
ATOM 804 O O . ILE A 1 104 ? -17.750 -6.915 -4.561 1.00 70.06 104 ILE A O 1
ATOM 808 N N . ARG A 1 105 ? -16.403 -6.063 -2.994 1.00 66.19 105 ARG A N 1
ATOM 809 C CA . ARG A 1 105 ? -15.264 -6.961 -3.279 1.00 66.19 105 ARG A CA 1
ATOM 810 C C . ARG A 1 105 ? -15.235 -8.282 -2.508 1.00 66.19 105 ARG A C 1
ATOM 812 O O . ARG A 1 105 ? -14.445 -9.133 -2.902 1.00 66.19 105 ARG A O 1
ATOM 819 N N . ALA A 1 106 ? -16.050 -8.457 -1.464 1.00 55.88 106 ALA A N 1
ATOM 820 C CA . ALA A 1 106 ? -16.470 -9.733 -0.846 1.00 55.88 106 ALA A CA 1
ATOM 821 C C . ALA A 1 106 ? -16.915 -9.503 0.610 1.00 55.88 106 ALA A C 1
ATOM 823 O O . ALA A 1 106 ? -16.198 -8.882 1.395 1.00 55.88 106 ALA A O 1
ATOM 824 N N . ARG A 1 107 ? -18.046 -10.100 1.008 1.00 62.94 107 ARG A N 1
ATOM 825 C CA . ARG A 1 107 ? -18.606 -10.044 2.372 1.00 62.94 107 ARG A CA 1
ATOM 826 C C . ARG A 1 107 ? -17.871 -10.963 3.362 1.00 62.94 107 ARG A C 1
ATOM 828 O O . ARG A 1 107 ? -18.489 -11.843 3.939 1.00 62.94 107 ARG A O 1
ATOM 835 N N . LYS A 1 108 ? -16.553 -10.851 3.541 1.00 70.31 108 LYS A N 1
ATOM 836 C CA . LYS A 1 108 ? -15.874 -11.707 4.542 1.00 70.31 108 LYS A CA 1
ATOM 837 C C . LYS A 1 108 ? -16.167 -11.273 5.981 1.00 70.31 108 LYS A C 1
ATOM 839 O O . LYS A 1 108 ? -16.328 -12.125 6.849 1.00 70.31 108 LYS A O 1
ATOM 844 N N . ASP A 1 109 ? -16.331 -9.967 6.187 1.00 84.75 109 ASP A N 1
ATOM 845 C CA . ASP A 1 109 ? -16.478 -9.372 7.513 1.00 84.75 109 ASP A CA 1
ATOM 846 C C . ASP A 1 109 ? -17.617 -8.342 7.541 1.00 84.75 109 ASP A C 1
ATOM 848 O O . ASP A 1 109 ? -17.829 -7.593 6.580 1.00 84.75 109 ASP A O 1
ATOM 852 N N . ILE A 1 110 ? -18.303 -8.251 8.679 1.00 88.94 110 ILE A N 1
ATOM 853 C CA . ILE A 1 110 ? -19.183 -7.139 9.029 1.00 88.94 110 ILE A CA 1
ATOM 854 C C . ILE A 1 110 ? -18.295 -5.989 9.512 1.00 88.94 110 ILE A C 1
ATOM 856 O O . ILE A 1 110 ? -17.742 -6.023 10.609 1.00 88.94 110 ILE A O 1
ATOM 860 N N . LEU A 1 111 ? -18.168 -4.961 8.675 1.00 90.31 111 LEU A N 1
ATOM 861 C CA . LEU A 1 111 ? -17.434 -3.734 8.982 1.00 90.31 111 LEU A CA 1
ATOM 862 C C . LEU A 1 111 ? -18.399 -2.612 9.371 1.00 90.31 111 LEU A C 1
ATOM 864 O O . LEU A 1 111 ? -19.303 -2.281 8.592 1.00 90.31 111 LEU A O 1
ATOM 868 N N . ILE A 1 112 ? -18.195 -2.030 10.552 1.00 91.69 112 ILE A N 1
ATOM 869 C CA . ILE A 1 112 ? -19.066 -1.007 11.143 1.00 91.69 112 ILE A CA 1
ATOM 870 C C . ILE A 1 112 ? -18.214 0.166 11.626 1.00 91.69 112 ILE A C 1
ATOM 872 O O . ILE A 1 112 ? -17.252 -0.032 12.363 1.00 91.69 112 ILE A O 1
ATOM 876 N N . ALA A 1 113 ? -18.589 1.385 11.241 1.00 91.81 113 ALA A N 1
ATOM 877 C CA . ALA A 1 113 ? -18.066 2.608 11.837 1.00 91.81 113 ALA A CA 1
ATOM 878 C C . ALA A 1 113 ? -19.027 3.113 12.915 1.00 91.81 113 ALA A C 1
ATOM 880 O O . ALA A 1 113 ? -20.225 3.246 12.661 1.00 91.81 113 ALA A O 1
ATOM 881 N N . VAL A 1 114 ? -18.501 3.406 14.099 1.00 93.44 114 VAL A N 1
ATOM 882 C CA . VAL A 1 114 ? -19.257 3.873 15.263 1.00 93.44 114 VAL A CA 1
ATOM 883 C C . VAL A 1 114 ? -18.679 5.205 15.714 1.00 93.44 114 VAL A C 1
ATOM 885 O O . VAL A 1 114 ? -17.464 5.345 15.842 1.00 93.44 114 VAL A O 1
ATOM 888 N N . LYS A 1 115 ? -19.542 6.185 15.972 1.00 92.94 115 LYS A N 1
ATOM 889 C CA . LYS A 1 115 ? -19.166 7.432 16.644 1.00 92.94 115 LYS A CA 1
ATOM 890 C C . LYS A 1 115 ? -19.873 7.480 17.987 1.00 92.94 115 LYS A C 1
ATOM 892 O O . LYS A 1 115 ? -21.092 7.654 18.009 1.00 92.94 115 LYS A O 1
ATOM 897 N N . PHE A 1 116 ? -19.129 7.322 19.078 1.00 94.25 116 PHE A N 1
ATOM 898 C CA . PHE A 1 116 ? -19.695 7.390 20.423 1.00 94.25 116 PHE A CA 1
ATOM 899 C C . PHE A 1 116 ? -20.096 8.821 20.799 1.00 94.25 116 PHE A C 1
ATOM 901 O O . PHE A 1 116 ? -19.616 9.781 20.195 1.00 94.25 116 PHE A O 1
ATOM 908 N N . ILE A 1 117 ? -21.020 8.956 21.756 1.00 93.50 117 ILE A N 1
ATOM 909 C CA . ILE A 1 117 ? -21.385 10.272 22.307 1.00 93.50 117 ILE A CA 1
ATOM 910 C C . ILE A 1 117 ? -20.239 10.800 23.176 1.00 93.50 117 ILE A C 1
ATOM 912 O O . ILE A 1 117 ? -19.893 11.974 23.087 1.00 93.50 117 ILE A O 1
ATOM 916 N N . ASP A 1 118 ? -19.641 9.912 23.971 1.00 93.62 118 ASP A N 1
ATOM 917 C CA . ASP A 1 118 ? -18.541 10.220 24.879 1.00 93.62 118 ASP A CA 1
ATOM 918 C C . ASP A 1 118 ? -17.196 9.718 24.320 1.00 93.62 118 ASP A C 1
ATOM 920 O O . ASP A 1 118 ? -17.086 8.635 23.729 1.00 93.62 118 ASP A O 1
ATOM 924 N N . GLU A 1 119 ? -16.146 10.503 24.536 1.00 90.94 119 GLU A N 1
ATOM 925 C CA . GLU A 1 119 ? -14.772 10.130 24.221 1.00 90.94 119 GLU A CA 1
ATOM 926 C C . GLU A 1 119 ? -14.285 8.974 25.112 1.00 90.94 119 GLU A C 1
ATOM 928 O O . GLU A 1 119 ? -13.506 8.137 24.651 1.00 90.94 119 GLU A O 1
ATOM 933 N N . ALA A 1 120 ? -14.786 8.861 26.349 1.00 93.75 120 ALA A N 1
ATOM 934 C CA . ALA A 1 120 ? -14.450 7.755 27.250 1.00 93.75 120 ALA A CA 1
ATOM 935 C C . ALA A 1 120 ? -14.836 6.389 26.653 1.00 93.75 120 ALA A C 1
ATOM 937 O O . ALA A 1 120 ? -14.015 5.472 26.602 1.00 93.75 120 ALA A O 1
ATOM 938 N N . HIS A 1 121 ? -16.043 6.283 26.090 1.00 95.06 121 HIS A N 1
ATOM 939 C CA . HIS A 1 121 ? -16.509 5.091 25.373 1.00 95.06 121 HIS A CA 1
ATOM 940 C C . HIS A 1 121 ? -15.670 4.804 24.123 1.00 95.06 121 HIS A C 1
ATOM 942 O O . HIS A 1 121 ? -15.387 3.651 23.804 1.00 95.06 121 HIS A O 1
ATOM 948 N N . THR A 1 122 ? -15.214 5.853 23.434 1.00 91.62 122 THR A N 1
ATOM 949 C CA . THR A 1 122 ? -14.323 5.713 22.274 1.00 91.62 122 THR A CA 1
ATOM 950 C C . THR A 1 122 ? -12.987 5.080 22.674 1.00 91.62 122 THR A C 1
ATOM 952 O O . THR A 1 122 ? -12.505 4.181 21.985 1.00 91.62 122 THR A O 1
ATOM 955 N N . LYS A 1 123 ? -12.403 5.504 23.803 1.00 92.44 123 LYS A N 1
ATOM 956 C CA . LYS A 1 123 ? -11.162 4.926 24.344 1.00 92.44 123 LYS A CA 1
ATOM 957 C C . LYS A 1 123 ? -11.369 3.483 24.802 1.00 92.44 123 LYS A C 1
ATOM 959 O O . LYS A 1 123 ? -10.621 2.613 24.362 1.00 92.44 123 LYS A O 1
ATOM 964 N N . ALA A 1 124 ? -12.435 3.205 25.554 1.00 94.06 124 ALA A N 1
ATOM 965 C CA . ALA A 1 124 ? -12.805 1.845 25.952 1.00 94.06 124 ALA A CA 1
ATOM 966 C C . ALA A 1 124 ? -12.978 0.911 24.740 1.00 94.06 124 ALA A C 1
ATOM 968 O O . ALA A 1 124 ? -12.403 -0.173 24.703 1.00 94.06 124 ALA A O 1
ATOM 969 N N . ALA A 1 125 ? -13.660 1.352 23.681 1.00 93.88 125 ALA A N 1
ATOM 970 C CA . ALA A 1 125 ? -13.809 0.558 22.461 1.00 93.88 125 ALA A CA 1
ATOM 971 C C . ALA A 1 125 ? -12.458 0.153 21.833 1.00 93.88 125 ALA A C 1
ATOM 973 O O . ALA A 1 125 ? -12.336 -0.945 21.290 1.00 93.88 125 ALA A O 1
ATOM 974 N N . ILE A 1 126 ? -11.443 1.022 21.901 1.00 91.81 126 ILE A N 1
ATOM 975 C CA . ILE A 1 126 ? -10.102 0.770 21.349 1.00 91.81 126 ILE A CA 1
ATOM 976 C C . ILE A 1 126 ? -9.256 -0.101 22.292 1.00 91.81 126 ILE A C 1
ATOM 978 O O . ILE A 1 126 ? -8.496 -0.957 21.829 1.00 91.81 126 ILE A O 1
ATOM 982 N N . GLU A 1 127 ? -9.350 0.132 23.599 1.00 92.69 127 GLU A N 1
ATOM 983 C CA . GLU A 1 127 ? -8.495 -0.491 24.613 1.00 92.69 127 GLU A CA 1
ATOM 984 C C . GLU A 1 127 ? -9.027 -1.848 25.077 1.00 92.69 127 GLU A C 1
ATOM 986 O O . GLU A 1 127 ? -8.298 -2.846 24.994 1.00 92.69 127 GLU A O 1
ATOM 991 N N . SER A 1 128 ? -10.285 -1.901 25.521 1.00 93.19 128 SER A N 1
ATOM 992 C CA . SER A 1 128 ? -10.946 -3.118 26.003 1.00 93.19 128 SER A CA 1
ATOM 993 C C . SER A 1 128 ? -11.714 -3.832 24.894 1.00 93.19 128 SER A C 1
ATOM 995 O O . SER A 1 128 ? -11.598 -5.049 24.778 1.00 93.19 128 SER A O 1
ATOM 997 N N . GLY A 1 129 ? -12.408 -3.095 24.022 1.00 93.75 129 GLY A N 1
ATOM 998 C CA . GLY A 1 129 ? -13.272 -3.687 22.996 1.00 93.75 129 GLY A CA 1
ATOM 999 C C . GLY A 1 129 ? -14.490 -4.401 23.586 1.00 93.75 129 GLY A C 1
ATOM 1000 O O . GLY A 1 129 ? -14.828 -4.200 24.750 1.00 93.75 129 GLY A O 1
ATOM 1001 N N . ILE A 1 130 ? -15.150 -5.225 22.770 1.00 95.94 130 ILE A N 1
ATOM 1002 C CA . ILE A 1 130 ? -16.299 -6.044 23.191 1.00 95.94 130 ILE A CA 1
ATOM 1003 C C . ILE A 1 130 ? -15.950 -7.526 23.187 1.00 95.94 130 ILE A C 1
ATOM 1005 O O . ILE A 1 130 ? -15.083 -7.952 22.426 1.00 95.94 130 ILE A O 1
ATOM 1009 N N . ILE A 1 131 ? -16.653 -8.315 23.990 1.00 95.69 131 ILE A N 1
ATOM 1010 C CA . ILE A 1 131 ? -16.470 -9.763 24.087 1.00 95.69 131 ILE A CA 1
ATOM 1011 C C . ILE A 1 131 ? -17.687 -10.451 23.478 1.00 95.69 131 ILE A C 1
ATOM 1013 O O . ILE A 1 131 ? -18.818 -10.195 23.885 1.00 95.69 131 ILE A O 1
ATOM 1017 N N . VAL A 1 132 ? -17.459 -11.324 22.497 1.00 93.62 132 VAL A N 1
ATOM 1018 C CA . VAL A 1 132 ? -18.506 -12.141 21.870 1.00 93.62 132 VAL A CA 1
ATOM 1019 C C . VAL A 1 132 ? -17.952 -13.548 21.684 1.00 93.62 132 VAL A C 1
ATOM 1021 O O . VAL A 1 132 ? -16.911 -13.707 21.050 1.00 93.62 132 VAL A O 1
ATOM 1024 N N . ASN A 1 133 ? -18.629 -14.561 22.235 1.00 91.44 133 ASN A N 1
ATOM 1025 C CA . ASN A 1 133 ? -18.181 -15.963 22.216 1.00 91.44 133 ASN A CA 1
ATOM 1026 C C . ASN A 1 133 ? -16.722 -16.131 22.695 1.00 91.44 133 ASN A C 1
ATOM 1028 O O . ASN A 1 133 ? -15.911 -16.744 22.005 1.00 91.44 133 ASN A O 1
ATOM 1032 N N . ASP A 1 134 ? -16.377 -15.510 23.831 1.00 90.94 134 ASP A N 1
ATOM 1033 C CA . ASP A 1 134 ? -15.034 -15.495 24.444 1.00 90.94 134 ASP A CA 1
ATOM 1034 C C . ASP A 1 134 ? -13.908 -14.869 23.597 1.00 90.94 134 ASP A C 1
ATOM 1036 O O . ASP A 1 134 ? -12.736 -14.893 23.976 1.00 90.94 134 ASP A O 1
ATOM 1040 N N . VAL A 1 135 ? -14.248 -14.241 22.469 1.00 93.50 135 VAL A N 1
ATOM 1041 C CA . VAL A 1 135 ? -13.301 -13.512 21.622 1.00 93.50 135 VAL A CA 1
ATOM 1042 C C . VAL A 1 135 ? -13.457 -12.012 21.844 1.00 93.50 135 VAL A C 1
ATOM 1044 O O . VAL A 1 135 ? -14.557 -11.462 21.770 1.00 93.50 135 VAL A O 1
ATOM 1047 N N . VAL A 1 136 ? -12.333 -11.334 22.088 1.00 94.44 136 VAL A N 1
ATOM 1048 C CA . VAL A 1 136 ? -12.292 -9.878 22.267 1.00 94.44 136 VAL A CA 1
ATOM 1049 C C . VAL A 1 136 ? -12.125 -9.182 20.916 1.00 94.44 136 VAL A C 1
ATOM 1051 O O . VAL A 1 136 ? -11.085 -9.290 20.264 1.00 94.44 136 VAL A O 1
ATOM 1054 N N . TYR A 1 137 ? -13.125 -8.402 20.522 1.00 93.44 137 TYR A N 1
ATOM 1055 C CA . TYR A 1 137 ? -13.125 -7.580 19.319 1.00 93.44 137 TYR A CA 1
ATOM 1056 C C . TYR A 1 137 ? -12.870 -6.118 19.679 1.00 93.44 137 TYR A C 1
ATOM 1058 O O . TYR A 1 137 ? -13.756 -5.407 20.155 1.00 93.44 137 TYR A O 1
ATOM 1066 N N . LYS A 1 138 ? -11.642 -5.654 19.432 1.00 93.62 138 LYS A N 1
ATOM 1067 C CA . LYS A 1 138 ? -11.239 -4.263 19.678 1.00 93.62 138 LYS A CA 1
ATOM 1068 C C . LYS A 1 138 ? -11.518 -3.374 18.476 1.00 93.62 138 LYS A C 1
ATOM 1070 O O . LYS A 1 138 ? -11.299 -3.768 17.328 1.00 93.62 138 LYS A O 1
ATOM 1075 N N . ALA A 1 139 ? -11.938 -2.146 18.747 1.00 91.75 139 ALA A N 1
ATOM 1076 C CA . ALA A 1 139 ? -12.134 -1.149 17.715 1.00 91.75 139 ALA A CA 1
ATOM 1077 C C . ALA A 1 139 ? -10.790 -0.585 17.232 1.00 91.75 139 ALA A C 1
ATOM 1079 O O . ALA A 1 139 ? -9.838 -0.411 17.996 1.00 91.75 139 ALA A O 1
ATOM 1080 N N . SER A 1 140 ? -10.715 -0.252 15.947 1.00 89.44 140 SER A N 1
ATOM 1081 C CA . SER A 1 140 ? -9.588 0.486 15.378 1.00 89.44 140 SER A CA 1
ATOM 1082 C C . SER A 1 140 ? -9.955 1.957 15.204 1.00 89.44 140 SER A C 1
ATOM 1084 O O . SER A 1 140 ? -11.025 2.246 14.669 1.00 89.44 140 SER A O 1
ATOM 1086 N N . PRO A 1 141 ? -9.094 2.905 15.602 1.00 87.31 141 PRO A N 1
ATOM 1087 C CA . PRO A 1 141 ? -9.355 4.318 15.362 1.00 87.31 141 PRO A CA 1
ATOM 1088 C C . PRO A 1 141 ? -9.349 4.615 13.860 1.00 87.31 141 PRO A C 1
ATOM 1090 O O . PRO A 1 141 ? -8.539 4.060 13.111 1.00 87.31 141 PRO A O 1
ATOM 1093 N N . THR A 1 142 ? -10.203 5.535 13.412 1.00 80.38 142 THR A N 1
ATOM 1094 C CA . THR A 1 142 ? -10.047 6.124 12.079 1.00 80.38 142 THR A CA 1
ATOM 1095 C C . THR A 1 142 ? -8.844 7.064 12.101 1.00 80.38 142 THR A C 1
ATOM 1097 O O . THR A 1 142 ? -8.909 8.154 12.667 1.00 80.38 142 THR A O 1
ATOM 1100 N N . SER A 1 143 ? -7.714 6.634 11.541 1.00 67.75 143 SER A N 1
ATOM 1101 C CA . SER A 1 143 ? -6.508 7.456 11.450 1.00 67.75 143 SER A CA 1
ATOM 1102 C C . SER A 1 143 ? -6.627 8.490 10.329 1.00 67.75 143 SER A C 1
ATOM 1104 O O . SER A 1 143 ? -7.009 8.170 9.200 1.00 67.75 143 SER A O 1
ATOM 1106 N N . MET A 1 144 ? -6.238 9.736 10.618 1.00 61.72 144 MET A N 1
ATOM 1107 C CA . MET A 1 144 ? -5.971 10.723 9.569 1.00 61.72 144 MET A CA 1
ATOM 1108 C C . MET A 1 144 ? -4.899 10.164 8.620 1.00 61.72 144 MET A C 1
ATOM 1110 O O . MET A 1 144 ? -3.879 9.643 9.073 1.00 61.72 144 MET A O 1
ATOM 1114 N N . GLY A 1 145 ? -5.148 10.228 7.309 1.00 64.00 145 GLY A N 1
ATOM 1115 C CA . GLY A 1 145 ? -4.266 9.660 6.280 1.00 64.00 145 GLY A CA 1
ATOM 1116 C C . GLY A 1 145 ? -4.617 8.237 5.822 1.00 64.00 145 GLY A C 1
ATOM 1117 O O . GLY A 1 145 ? -4.039 7.765 4.848 1.00 64.00 145 GLY A O 1
ATOM 1118 N N . ALA A 1 146 ? -5.607 7.565 6.426 1.00 67.38 146 ALA A N 1
ATOM 1119 C CA . ALA A 1 146 ? -6.106 6.274 5.929 1.00 67.38 146 ALA A CA 1
ATOM 1120 C C . ALA A 1 146 ? -6.822 6.355 4.560 1.00 67.38 146 ALA A C 1
ATOM 1122 O O . ALA A 1 146 ? -7.213 5.335 4.001 1.00 67.38 146 ALA A O 1
ATOM 1123 N N . GLU A 1 147 ? -6.983 7.546 3.988 1.00 67.94 147 GLU A N 1
ATOM 1124 C CA . GLU A 1 147 ? -7.403 7.715 2.593 1.00 67.94 147 GLU A CA 1
ATOM 1125 C C . GLU A 1 147 ? -6.286 7.345 1.606 1.00 67.94 147 GLU A C 1
ATOM 1127 O O . GLU A 1 147 ? -6.564 6.925 0.480 1.00 67.94 147 GLU A O 1
ATOM 1132 N N . ASN A 1 148 ? -5.024 7.449 2.038 1.00 76.81 148 ASN A N 1
ATOM 1133 C CA . ASN A 1 148 ? -3.870 7.137 1.210 1.00 76.81 148 ASN A CA 1
ATOM 1134 C C . ASN A 1 148 ? -3.661 5.615 1.166 1.00 76.81 148 ASN A C 1
ATOM 1136 O O . ASN A 1 148 ? -3.464 4.977 2.211 1.00 76.81 148 ASN A O 1
ATOM 1140 N N . PRO A 1 149 ? -3.706 4.991 -0.025 1.00 77.44 149 PRO A N 1
ATOM 1141 C CA . PRO A 1 149 ? -3.570 3.549 -0.138 1.00 77.44 149 PRO A CA 1
ATOM 1142 C C . PRO A 1 149 ? -2.151 3.111 0.233 1.00 77.44 149 PRO A C 1
ATOM 1144 O O . PRO A 1 149 ? -1.171 3.680 -0.247 1.00 77.44 149 PRO A O 1
ATOM 1147 N N . LEU A 1 150 ? -2.039 2.040 1.026 1.00 88.69 150 LEU A N 1
ATOM 1148 C CA . LEU A 1 150 ? -0.759 1.346 1.167 1.00 88.69 150 LEU A CA 1
ATOM 1149 C C . LEU A 1 150 ? -0.392 0.719 -0.171 1.00 88.69 150 LEU A C 1
ATOM 1151 O O . LEU A 1 150 ? -1.225 0.103 -0.846 1.00 88.69 150 LEU A O 1
ATOM 1155 N N . VAL A 1 151 ? 0.878 0.831 -0.522 1.00 92.62 151 VAL A N 1
ATOM 1156 C CA . VAL A 1 151 ? 1.428 0.197 -1.707 1.00 92.62 151 VAL A CA 1
ATOM 1157 C C . VAL A 1 151 ? 2.120 -1.087 -1.276 1.00 92.62 151 VAL A C 1
ATOM 1159 O O . VAL A 1 151 ? 3.004 -1.090 -0.421 1.00 92.62 151 VAL A O 1
ATOM 1162 N N . ARG A 1 152 ? 1.699 -2.202 -1.875 1.00 94.88 152 ARG A N 1
ATOM 1163 C CA . ARG A 1 152 ? 2.392 -3.483 -1.753 1.00 94.88 152 ARG A CA 1
ATOM 1164 C C . ARG A 1 152 ? 3.439 -3.569 -2.858 1.00 94.88 152 ARG A C 1
ATOM 1166 O O . ARG A 1 152 ? 3.084 -3.632 -4.035 1.00 94.88 152 ARG A O 1
ATOM 1173 N N . ILE A 1 153 ? 4.703 -3.569 -2.461 1.00 95.38 153 ILE A N 1
ATOM 1174 C CA . ILE A 1 153 ? 5.869 -3.641 -3.335 1.00 95.38 153 ILE A CA 1
ATOM 1175 C C . ILE A 1 153 ? 6.445 -5.049 -3.251 1.00 95.38 153 ILE A C 1
ATOM 1177 O O . ILE A 1 153 ? 6.722 -5.554 -2.169 1.00 95.38 153 ILE A O 1
ATOM 1181 N N . GLN A 1 154 ? 6.623 -5.687 -4.398 1.00 94.88 154 GLN A N 1
ATOM 1182 C CA . GLN A 1 154 ? 7.434 -6.887 -4.534 1.00 94.88 154 GLN A CA 1
ATOM 1183 C C . GLN A 1 154 ? 8.836 -6.468 -4.949 1.00 94.88 154 GLN A C 1
ATOM 1185 O O . GLN A 1 154 ? 9.000 -5.855 -6.004 1.00 94.88 154 GLN A O 1
ATOM 1190 N N . LEU A 1 155 ? 9.815 -6.791 -4.116 1.00 93.12 155 LEU A N 1
ATOM 1191 C CA . LEU A 1 155 ? 11.231 -6.607 -4.384 1.00 93.12 155 LEU A CA 1
ATOM 1192 C C . LEU A 1 155 ? 11.844 -7.953 -4.744 1.00 93.12 155 LEU A C 1
ATOM 1194 O O . LEU A 1 155 ? 11.520 -8.974 -4.135 1.00 93.12 155 LEU A O 1
ATOM 1198 N N . ASN A 1 156 ? 12.744 -7.931 -5.717 1.00 90.44 156 ASN A N 1
ATOM 1199 C CA . ASN A 1 156 ? 13.630 -9.049 -5.986 1.00 90.44 156 ASN A CA 1
ATOM 1200 C C . ASN A 1 156 ? 15.051 -8.633 -5.604 1.00 90.44 156 ASN A C 1
ATOM 1202 O O . ASN A 1 156 ? 15.673 -7.862 -6.333 1.00 90.44 156 ASN A O 1
ATOM 1206 N N . LEU A 1 157 ? 15.531 -9.078 -4.445 1.00 81.12 157 LEU A N 1
ATOM 1207 C CA . LEU A 1 157 ? 16.913 -8.855 -4.037 1.00 81.12 157 LEU A CA 1
ATOM 1208 C C . LEU A 1 157 ? 17.811 -9.726 -4.912 1.00 81.12 157 LEU A C 1
ATOM 1210 O O . LEU A 1 157 ? 17.638 -10.938 -4.986 1.00 81.12 157 LEU A O 1
ATOM 1214 N N . LEU A 1 158 ? 18.734 -9.082 -5.621 1.00 69.06 158 LEU A N 1
ATOM 1215 C CA . LEU A 1 158 ? 19.657 -9.758 -6.534 1.00 69.06 158 LEU A CA 1
ATOM 1216 C C . LEU A 1 158 ? 20.977 -10.141 -5.850 1.00 69.06 158 LEU A C 1
ATOM 1218 O O . LEU A 1 158 ? 21.841 -10.730 -6.495 1.00 69.06 158 LEU A O 1
ATOM 1222 N N . HIS A 1 159 ? 21.137 -9.803 -4.570 1.00 70.44 159 HIS A N 1
ATOM 1223 C CA . HIS A 1 159 ? 22.305 -10.121 -3.760 1.00 70.44 159 HIS A CA 1
ATOM 1224 C C . HIS A 1 159 ? 21.936 -11.058 -2.606 1.00 70.44 159 HIS A C 1
ATOM 1226 O O . HIS A 1 159 ? 20.801 -11.061 -2.126 1.00 70.44 159 HIS A O 1
ATOM 1232 N N . ASN A 1 160 ? 22.919 -11.834 -2.150 1.00 63.22 160 ASN A N 1
ATOM 1233 C CA . ASN A 1 160 ? 22.798 -12.652 -0.949 1.00 63.22 160 ASN A CA 1
ATOM 1234 C C . ASN A 1 160 ? 22.927 -11.721 0.261 1.00 63.22 160 ASN A C 1
ATOM 1236 O O . ASN A 1 160 ? 24.032 -11.317 0.611 1.00 63.22 160 ASN A O 1
ATOM 1240 N N . ALA A 1 161 ? 21.800 -11.311 0.833 1.00 66.25 161 ALA A N 1
ATOM 1241 C CA . ALA A 1 161 ? 21.789 -10.595 2.101 1.00 66.25 161 ALA A CA 1
ATOM 1242 C C . ALA A 1 161 ? 21.941 -11.595 3.253 1.00 66.25 161 ALA A C 1
ATOM 1244 O O . ALA A 1 161 ? 21.329 -12.666 3.217 1.00 66.25 161 ALA A O 1
ATOM 1245 N N . ASP A 1 162 ? 22.707 -11.228 4.277 1.00 74.12 162 ASP A N 1
ATOM 1246 C CA . ASP A 1 162 ? 22.778 -12.014 5.503 1.00 74.12 162 ASP A CA 1
ATOM 1247 C C . ASP A 1 162 ? 21.430 -11.952 6.232 1.00 74.12 162 ASP A C 1
ATOM 1249 O O . ASP A 1 162 ? 20.915 -10.882 6.574 1.00 74.12 162 ASP A O 1
ATOM 1253 N N . ASP A 1 163 ? 20.853 -13.125 6.486 1.00 76.31 163 ASP A N 1
ATOM 1254 C CA . ASP A 1 163 ? 19.507 -13.267 7.050 1.00 76.31 163 ASP A CA 1
ATOM 1255 C C . ASP A 1 163 ? 19.355 -12.583 8.424 1.00 76.31 163 ASP A C 1
ATOM 1257 O O . ASP A 1 163 ? 18.259 -12.144 8.775 1.00 76.31 163 ASP A O 1
ATOM 1261 N N . SER A 1 164 ? 20.442 -12.456 9.198 1.00 81.31 164 SER A N 1
ATOM 1262 C CA . SER A 1 164 ? 20.417 -11.905 10.560 1.00 81.31 164 SER A CA 1
ATOM 1263 C C . SER A 1 164 ? 20.086 -10.413 10.617 1.00 81.31 164 SER A C 1
ATOM 1265 O O . SER A 1 164 ? 19.411 -9.985 11.551 1.00 81.31 164 SER A O 1
ATOM 1267 N N . ASN A 1 165 ? 20.514 -9.631 9.620 1.00 87.44 165 ASN A N 1
ATOM 1268 C CA . ASN A 1 165 ? 20.359 -8.168 9.605 1.00 87.44 165 ASN A CA 1
ATOM 1269 C C . ASN A 1 165 ? 19.383 -7.677 8.527 1.00 87.44 165 ASN A C 1
ATOM 1271 O O . ASN A 1 165 ? 19.022 -6.498 8.505 1.00 87.44 165 ASN A O 1
ATOM 1275 N N . LEU A 1 166 ? 18.901 -8.584 7.671 1.00 89.81 166 LEU A N 1
ATOM 1276 C CA . LEU A 1 166 ? 18.037 -8.293 6.527 1.00 89.81 166 LEU A CA 1
ATOM 1277 C C . LEU A 1 166 ? 16.863 -7.363 6.870 1.00 89.81 166 LEU A C 1
ATOM 1279 O O . LEU A 1 166 ? 16.527 -6.460 6.105 1.00 89.81 166 LEU A O 1
ATOM 1283 N N . LYS A 1 167 ? 16.226 -7.574 8.024 1.00 92.81 167 LYS A N 1
ATOM 1284 C CA . LYS A 1 167 ? 15.103 -6.754 8.490 1.00 92.81 167 LYS A CA 1
ATOM 1285 C C . LYS A 1 167 ? 15.501 -5.284 8.661 1.00 92.81 167 LYS A C 1
ATOM 1287 O O . LYS A 1 167 ? 14.823 -4.407 8.124 1.00 92.81 167 LYS A O 1
ATOM 1292 N N . ASP A 1 168 ? 16.546 -5.022 9.436 1.00 93.19 168 ASP A N 1
ATOM 1293 C CA . ASP A 1 168 ? 16.925 -3.664 9.825 1.00 93.19 168 ASP A CA 1
ATOM 1294 C C . ASP A 1 168 ? 17.563 -2.923 8.642 1.00 93.19 168 ASP A C 1
ATOM 1296 O O . ASP A 1 168 ? 17.280 -1.744 8.424 1.00 93.19 168 ASP A O 1
ATOM 1300 N N . GLU A 1 169 ? 18.302 -3.644 7.796 1.00 92.88 169 GLU A N 1
ATOM 1301 C CA . GLU A 1 169 ? 18.863 -3.119 6.550 1.00 92.88 169 GLU A CA 1
ATOM 1302 C C . GLU A 1 169 ? 17.766 -2.722 5.544 1.00 92.88 169 GLU A C 1
ATOM 1304 O O . GLU A 1 169 ? 17.794 -1.624 4.975 1.00 92.88 169 GLU A O 1
ATOM 1309 N N . LEU A 1 170 ? 16.727 -3.557 5.381 1.00 94.31 170 LEU A N 1
ATOM 1310 C CA . LEU A 1 170 ? 15.557 -3.209 4.566 1.00 94.31 170 LEU A CA 1
ATOM 1311 C C . LEU A 1 170 ? 14.839 -1.973 5.114 1.00 94.31 170 LEU A C 1
ATOM 1313 O O . LEU A 1 170 ? 14.478 -1.089 4.338 1.00 94.31 170 LEU A O 1
ATOM 1317 N N . LEU A 1 171 ? 14.613 -1.894 6.428 1.00 95.12 171 LEU A N 1
ATOM 1318 C CA . LEU A 1 171 ? 13.937 -0.748 7.043 1.00 95.12 171 LEU A CA 1
ATOM 1319 C C . LEU A 1 171 ? 14.726 0.551 6.840 1.00 95.12 171 LEU A C 1
ATOM 1321 O O . LEU A 1 171 ? 14.136 1.564 6.456 1.00 95.12 171 LEU A O 1
ATOM 1325 N N . ALA A 1 172 ? 16.045 0.514 7.039 1.00 94.00 172 ALA A N 1
ATOM 1326 C CA . ALA A 1 172 ? 16.925 1.661 6.845 1.00 94.00 172 ALA A CA 1
ATOM 1327 C C . ALA A 1 172 ? 16.930 2.143 5.387 1.00 94.00 172 ALA A C 1
ATOM 1329 O O . ALA A 1 172 ? 16.810 3.342 5.142 1.00 94.00 172 ALA A O 1
ATOM 1330 N N . SER A 1 173 ? 16.984 1.220 4.427 1.00 94.44 173 SER A N 1
ATOM 1331 C CA . SER A 1 173 ? 16.936 1.538 2.997 1.00 94.44 173 SER A CA 1
ATOM 1332 C C . SER A 1 173 ? 15.566 2.053 2.539 1.00 94.44 173 SER A C 1
ATOM 1334 O O . SER A 1 173 ? 15.471 2.955 1.706 1.00 94.44 173 SER A O 1
ATOM 1336 N N . LEU A 1 174 ? 14.476 1.491 3.068 1.00 95.62 174 LEU A N 1
ATOM 1337 C CA . LEU A 1 174 ? 13.122 1.790 2.598 1.00 95.62 174 LEU A CA 1
ATOM 1338 C C . LEU A 1 174 ? 12.510 3.046 3.226 1.00 95.62 174 LEU A C 1
ATOM 1340 O O . LEU A 1 174 ? 11.528 3.559 2.685 1.00 95.62 174 LEU A O 1
ATOM 1344 N N . LYS A 1 175 ? 13.104 3.579 4.304 1.00 94.75 175 LYS A N 1
ATOM 1345 C CA . LYS A 1 175 ? 12.630 4.790 4.997 1.00 94.75 175 LYS A CA 1
ATOM 1346 C C . LYS A 1 175 ? 12.436 5.980 4.052 1.00 94.75 175 LYS A C 1
ATOM 1348 O O . LYS A 1 175 ? 11.516 6.765 4.243 1.00 94.75 175 LYS A O 1
ATOM 1353 N N . TYR A 1 176 ? 13.263 6.092 3.008 1.00 95.06 176 TYR A N 1
ATOM 1354 C CA . TYR A 1 176 ? 13.213 7.194 2.043 1.00 95.06 176 TYR A CA 1
ATOM 1355 C C . TYR A 1 176 ? 11.949 7.197 1.187 1.00 95.06 176 TYR A C 1
ATOM 1357 O O . TYR A 1 176 ? 11.566 8.248 0.684 1.00 95.06 176 TYR A O 1
ATOM 1365 N N . TYR A 1 177 ? 11.308 6.043 1.003 1.00 95.69 177 TYR A N 1
ATOM 1366 C CA . TYR A 1 177 ? 10.166 5.878 0.103 1.00 95.69 177 TYR A CA 1
ATOM 1367 C C . TYR A 1 177 ? 8.819 5.897 0.822 1.00 95.69 177 TYR A C 1
ATOM 1369 O O . TYR A 1 177 ? 7.782 5.852 0.160 1.00 95.69 177 TYR A O 1
ATOM 1377 N N . GLY A 1 178 ? 8.817 5.908 2.155 1.00 93.94 178 GLY A N 1
ATOM 1378 C CA . GLY A 1 178 ? 7.591 5.876 2.933 1.00 93.94 178 GLY A CA 1
ATOM 1379 C C . GLY A 1 178 ? 7.723 5.207 4.294 1.00 93.94 178 GLY A C 1
ATOM 1380 O O . GLY A 1 178 ? 8.758 4.650 4.662 1.00 93.94 178 GLY A O 1
ATOM 1381 N N . LYS A 1 179 ? 6.608 5.185 5.028 1.00 93.19 179 LYS A N 1
ATOM 1382 C CA . LYS A 1 179 ? 6.506 4.433 6.282 1.00 93.19 179 LYS A CA 1
ATOM 1383 C C . LYS A 1 179 ? 6.254 2.959 5.984 1.00 93.19 179 LYS A C 1
ATOM 1385 O O . LYS A 1 179 ? 5.193 2.594 5.472 1.00 93.19 179 LYS A O 1
ATOM 1390 N N . VAL A 1 180 ? 7.217 2.106 6.320 1.00 95.00 180 VAL A N 1
ATOM 1391 C CA . VAL A 1 180 ? 7.082 0.651 6.184 1.00 95.00 180 VAL A CA 1
ATOM 1392 C C . VAL A 1 180 ? 6.193 0.114 7.301 1.00 95.00 180 VAL A C 1
ATOM 1394 O O . VAL A 1 180 ? 6.404 0.411 8.473 1.00 95.00 180 VAL A O 1
ATOM 1397 N N . TYR A 1 181 ? 5.203 -0.692 6.932 1.00 93.62 181 TYR A N 1
ATOM 1398 C CA . TYR A 1 181 ? 4.296 -1.344 7.874 1.00 93.62 181 TYR A CA 1
ATOM 1399 C C . TYR A 1 181 ? 4.539 -2.841 8.002 1.00 93.62 181 TYR A C 1
ATOM 1401 O O . TYR A 1 181 ? 4.282 -3.410 9.058 1.00 93.62 181 TYR A O 1
ATOM 1409 N N . GLN A 1 182 ? 4.986 -3.491 6.928 1.00 95.81 182 GLN A N 1
ATOM 1410 C CA . GLN A 1 182 ? 5.196 -4.930 6.935 1.00 95.81 182 GLN A CA 1
ATOM 1411 C C . GLN A 1 182 ? 6.261 -5.327 5.922 1.00 95.81 182 GLN A C 1
ATOM 1413 O O . GLN A 1 182 ? 6.250 -4.837 4.790 1.00 95.81 182 GLN A O 1
ATOM 1418 N N . ILE A 1 183 ? 7.124 -6.259 6.308 1.00 96.12 183 ILE A N 1
ATOM 1419 C CA . ILE A 1 183 ? 8.094 -6.914 5.436 1.00 96.12 183 ILE A CA 1
ATOM 1420 C C . ILE A 1 183 ? 7.874 -8.416 5.564 1.00 96.12 183 ILE A C 1
ATOM 1422 O O . ILE A 1 183 ? 7.926 -8.974 6.658 1.00 96.12 183 ILE A O 1
ATOM 1426 N N . ARG A 1 184 ? 7.636 -9.072 4.432 1.00 94.94 184 ARG A N 1
ATOM 1427 C CA . ARG A 1 184 ? 7.576 -10.529 4.325 1.00 94.94 184 ARG A CA 1
ATOM 1428 C C . ARG A 1 184 ? 8.625 -11.019 3.351 1.00 94.94 184 ARG A C 1
ATOM 1430 O O . ARG A 1 184 ? 8.767 -10.425 2.284 1.00 94.94 184 ARG A O 1
ATOM 1437 N N . ARG A 1 185 ? 9.271 -12.135 3.657 1.00 92.62 185 ARG A N 1
ATOM 1438 C CA . ARG A 1 185 ? 10.048 -12.891 2.673 1.00 92.62 185 ARG A CA 1
ATOM 1439 C C . ARG A 1 185 ? 9.247 -14.079 2.172 1.00 92.62 185 ARG A C 1
ATOM 1441 O O . ARG A 1 185 ? 8.445 -14.644 2.908 1.00 92.62 185 ARG A O 1
ATOM 1448 N N . THR A 1 186 ? 9.437 -14.416 0.906 1.00 91.56 186 THR A N 1
ATOM 1449 C CA . THR A 1 186 ? 8.874 -15.624 0.300 1.00 91.56 186 THR A CA 1
ATOM 1450 C C . THR A 1 186 ? 9.968 -16.673 0.250 1.00 91.56 186 THR A C 1
ATOM 1452 O O . THR A 1 186 ? 11.074 -16.381 -0.206 1.00 91.56 186 THR A O 1
ATOM 1455 N N . LEU A 1 187 ? 9.652 -17.876 0.713 1.00 90.69 187 LEU A N 1
ATOM 1456 C CA . LEU A 1 187 ? 10.549 -19.017 0.676 1.00 90.69 187 LEU A CA 1
ATOM 1457 C C . LEU A 1 187 ? 10.076 -20.014 -0.380 1.00 90.69 187 LEU A C 1
ATOM 1459 O O . LEU A 1 187 ? 8.881 -20.282 -0.511 1.00 90.69 187 LEU A O 1
ATOM 1463 N N . CYS A 1 188 ? 11.031 -20.575 -1.109 1.00 89.56 188 CYS A N 1
ATOM 1464 C CA . CYS A 1 188 ? 10.848 -21.662 -2.054 1.00 89.56 188 CYS A CA 1
ATOM 1465 C C . CYS A 1 188 ? 11.413 -22.932 -1.420 1.00 89.56 188 CYS A C 1
ATOM 1467 O O . CYS A 1 188 ? 12.614 -23.016 -1.182 1.00 89.56 188 CYS A O 1
ATOM 1469 N N . ASN A 1 189 ? 10.554 -23.898 -1.085 1.00 89.81 189 ASN A N 1
ATOM 1470 C CA . ASN A 1 189 ? 10.947 -25.126 -0.383 1.00 89.81 189 ASN A CA 1
ATOM 1471 C C . ASN A 1 189 ? 11.774 -24.858 0.895 1.00 89.81 189 ASN A C 1
ATOM 1473 O O . ASN A 1 189 ? 12.708 -25.592 1.200 1.00 89.81 189 ASN A O 1
ATOM 1477 N N . GLY A 1 190 ? 11.452 -23.783 1.624 1.00 87.81 190 GLY A N 1
ATOM 1478 C CA . GLY A 1 190 ? 12.172 -23.365 2.834 1.00 87.81 190 GLY A CA 1
ATOM 1479 C C . GLY A 1 190 ? 13.398 -22.472 2.601 1.00 87.81 190 GLY A C 1
ATOM 1480 O O . GLY A 1 190 ? 13.937 -21.947 3.569 1.00 87.81 190 GLY A O 1
ATOM 1481 N N . PHE A 1 191 ? 13.807 -22.230 1.353 1.00 88.06 191 PHE A N 1
ATOM 1482 C CA . PHE A 1 191 ? 14.958 -21.385 1.022 1.00 88.06 191 PHE A CA 1
ATOM 1483 C C . PHE A 1 191 ? 14.542 -19.985 0.577 1.00 88.06 191 PHE A C 1
ATOM 1485 O O . PHE A 1 191 ? 13.577 -19.809 -0.169 1.00 88.06 191 PHE A O 1
ATOM 1492 N N . PHE A 1 192 ? 15.292 -18.973 1.010 1.00 88.88 192 PHE A N 1
ATOM 1493 C CA . PHE A 1 192 ? 15.076 -17.593 0.597 1.00 88.88 192 PHE A CA 1
ATOM 1494 C C . PHE A 1 192 ? 15.804 -17.296 -0.722 1.00 88.88 192 PHE A C 1
ATOM 1496 O O . PHE A 1 192 ? 17.026 -17.315 -0.785 1.00 88.88 192 PHE A O 1
ATOM 1503 N N . GLU A 1 193 ? 15.044 -16.989 -1.776 1.00 87.38 193 GLU A N 1
ATOM 1504 C CA . GLU A 1 193 ? 15.565 -16.678 -3.121 1.00 87.38 193 GLU A CA 1
ATOM 1505 C C . GLU A 1 193 ? 15.459 -15.174 -3.453 1.00 87.38 193 GLU A C 1
ATOM 1507 O O . GLU A 1 193 ? 15.170 -14.791 -4.586 1.00 87.38 193 GLU A O 1
ATOM 1512 N N . GLY A 1 194 ? 15.577 -14.296 -2.452 1.00 88.19 194 GLY A N 1
ATOM 1513 C CA . GLY A 1 194 ? 15.560 -12.840 -2.661 1.00 88.19 194 GLY A CA 1
ATOM 1514 C C . GLY A 1 194 ? 14.172 -12.206 -2.837 1.00 88.19 194 GLY A C 1
ATOM 1515 O O . GLY A 1 194 ? 14.056 -10.984 -2.949 1.00 88.19 194 GLY A O 1
ATOM 1516 N N . GLN A 1 195 ? 13.087 -12.989 -2.830 1.00 91.25 195 GLN A N 1
ATOM 1517 C CA . GLN A 1 195 ? 11.727 -12.464 -3.005 1.00 91.25 195 GLN A CA 1
ATOM 1518 C C . GLN A 1 195 ? 11.166 -11.855 -1.715 1.00 91.25 195 GLN A C 1
ATOM 1520 O O . GLN A 1 195 ? 10.759 -12.564 -0.792 1.00 91.25 195 GLN A O 1
ATOM 1525 N N . ILE A 1 196 ? 11.054 -10.527 -1.685 1.00 93.75 196 ILE A N 1
ATOM 1526 C CA . ILE A 1 196 ? 10.508 -9.766 -0.558 1.00 93.75 196 ILE A CA 1
ATOM 1527 C C . ILE A 1 196 ? 9.200 -9.085 -0.966 1.00 93.75 196 ILE A C 1
ATOM 1529 O O . ILE A 1 196 ? 9.053 -8.539 -2.056 1.00 93.75 196 ILE A O 1
ATOM 1533 N N . THR A 1 197 ? 8.224 -9.081 -0.066 1.00 96.00 197 THR A N 1
ATOM 1534 C CA . THR A 1 197 ? 7.021 -8.257 -0.159 1.00 96.00 197 THR A CA 1
ATOM 1535 C C . THR A 1 197 ? 7.033 -7.220 0.954 1.00 96.00 197 THR A C 1
ATOM 1537 O O . THR A 1 197 ? 6.961 -7.571 2.129 1.00 96.00 197 THR A O 1
ATOM 1540 N N . VAL A 1 198 ? 7.009 -5.948 0.580 1.00 96.62 198 VAL A N 1
ATOM 1541 C CA . VAL A 1 198 ? 6.920 -4.807 1.492 1.00 96.62 198 VAL A CA 1
ATOM 1542 C C . VAL A 1 198 ? 5.542 -4.167 1.372 1.00 96.62 198 VAL A C 1
ATOM 1544 O O . VAL A 1 198 ? 5.045 -3.961 0.267 1.00 96.62 198 VAL A O 1
ATOM 1547 N N . THR A 1 199 ? 4.927 -3.820 2.497 1.00 95.38 199 THR A N 1
ATOM 1548 C CA . THR A 1 199 ? 3.755 -2.938 2.536 1.00 95.38 199 THR A CA 1
ATOM 1549 C C . THR A 1 199 ? 4.183 -1.589 3.103 1.00 95.38 199 THR A C 1
ATOM 1551 O O . THR A 1 199 ? 4.646 -1.527 4.243 1.00 95.38 199 THR A O 1
ATOM 1554 N N . ILE A 1 200 ? 4.038 -0.523 2.315 1.00 94.06 200 ILE A N 1
ATOM 1555 C CA . ILE A 1 200 ? 4.541 0.817 2.643 1.00 94.06 200 ILE A CA 1
ATOM 1556 C C . ILE A 1 200 ? 3.470 1.886 2.404 1.00 94.06 200 ILE A C 1
ATOM 1558 O O . ILE A 1 200 ? 2.639 1.750 1.505 1.00 94.06 200 ILE A O 1
ATOM 1562 N N . ASP A 1 201 ? 3.491 2.952 3.200 1.00 92.31 201 ASP A N 1
ATOM 1563 C CA . ASP A 1 201 ? 2.747 4.184 2.937 1.00 92.31 201 ASP A CA 1
ATOM 1564 C C . ASP A 1 201 ? 3.668 5.228 2.287 1.00 92.31 201 ASP A C 1
ATOM 1566 O O . ASP A 1 201 ? 4.479 5.832 2.996 1.00 92.31 201 ASP A O 1
ATOM 1570 N N . PRO A 1 202 ? 3.556 5.463 0.965 1.00 92.38 202 PRO A N 1
ATOM 1571 C CA . PRO A 1 202 ? 4.413 6.409 0.257 1.00 92.38 202 PRO A CA 1
ATOM 1572 C C . PRO A 1 202 ? 4.038 7.876 0.500 1.00 92.38 202 PRO A C 1
ATOM 1574 O O . PRO A 1 202 ? 4.738 8.763 0.026 1.00 92.38 202 PRO A O 1
ATOM 1577 N N . SER A 1 203 ? 2.932 8.162 1.197 1.00 89.88 203 SER A N 1
ATOM 1578 C CA . SER A 1 203 ? 2.561 9.538 1.556 1.00 89.88 203 SER A CA 1
ATOM 1579 C C . SER A 1 203 ? 3.294 10.040 2.802 1.00 89.88 203 SER A C 1
ATOM 1581 O O . SER A 1 203 ? 3.335 11.241 3.068 1.00 89.88 203 SER A O 1
ATOM 1583 N N . ALA A 1 204 ? 3.889 9.128 3.574 1.00 89.12 204 ALA A N 1
ATOM 1584 C CA . ALA A 1 204 ? 4.680 9.473 4.739 1.00 89.12 204 ALA A CA 1
ATOM 1585 C C . ALA A 1 204 ? 6.104 9.852 4.316 1.00 89.12 204 ALA A C 1
ATOM 1587 O O . ALA A 1 204 ? 6.851 9.017 3.822 1.00 89.12 204 ALA A O 1
ATOM 1588 N N . GLY A 1 205 ? 6.486 11.110 4.536 1.00 89.81 205 GLY A N 1
ATOM 1589 C CA . GLY A 1 205 ? 7.869 11.558 4.371 1.00 89.81 205 GLY A CA 1
ATOM 1590 C C . GLY A 1 205 ? 8.852 10.910 5.355 1.00 89.81 205 GLY A C 1
ATOM 1591 O O . GLY A 1 205 ? 8.463 10.145 6.239 1.00 89.81 205 GLY A O 1
ATOM 1592 N N . TYR A 1 206 ? 10.126 11.273 5.236 1.00 92.06 206 TYR A N 1
ATOM 1593 C CA . TYR A 1 206 ? 11.212 10.782 6.085 1.00 92.06 206 TYR A CA 1
ATOM 1594 C C . TYR A 1 206 ? 11.953 11.930 6.770 1.00 92.06 206 TYR A C 1
ATOM 1596 O O . TYR A 1 206 ? 11.786 1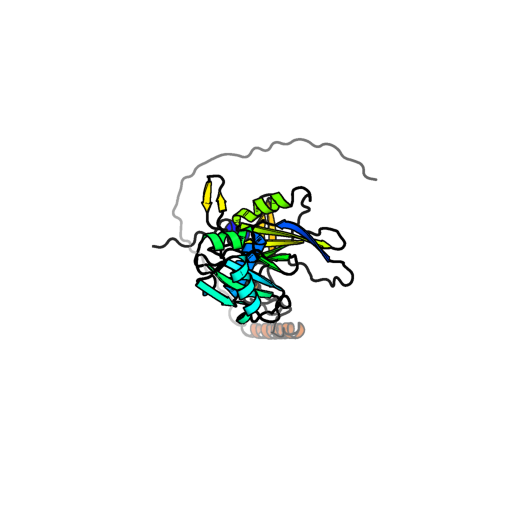3.096 6.418 1.00 92.06 206 TYR A O 1
ATOM 1604 N N . VAL A 1 207 ? 12.759 11.600 7.774 1.00 91.75 207 VAL A N 1
ATOM 1605 C CA . VAL A 1 207 ? 13.659 12.549 8.436 1.00 91.75 207 VAL A CA 1
ATOM 1606 C C . VAL A 1 207 ? 15.074 12.237 7.970 1.00 91.75 207 VAL A C 1
ATOM 1608 O O . VAL A 1 207 ? 15.486 11.076 8.003 1.00 91.75 207 VAL A O 1
ATOM 1611 N N . ASP A 1 208 ? 15.779 13.246 7.465 1.00 88.69 208 ASP A N 1
ATOM 1612 C CA . ASP A 1 208 ? 17.173 13.097 7.050 1.00 88.69 208 ASP A CA 1
ATOM 1613 C C . ASP A 1 208 ? 18.137 13.119 8.251 1.00 88.69 208 ASP A C 1
ATOM 1615 O O . ASP A 1 208 ? 17.740 13.343 9.395 1.00 88.69 208 ASP A O 1
ATOM 1619 N N . GLU A 1 209 ? 19.424 12.882 7.999 1.00 87.12 209 GLU A N 1
ATOM 1620 C CA . GLU A 1 209 ? 20.470 12.861 9.036 1.00 87.12 209 GLU A CA 1
ATOM 1621 C C . GLU A 1 209 ? 20.594 14.184 9.805 1.00 87.12 209 GLU A C 1
ATOM 1623 O O . GLU A 1 209 ? 21.106 14.215 10.921 1.00 87.12 209 GLU A O 1
ATOM 1628 N N . LYS A 1 210 ? 20.103 15.285 9.226 1.00 90.25 210 LYS A N 1
ATOM 1629 C CA . LYS A 1 210 ? 20.112 16.620 9.834 1.00 90.25 210 LYS A CA 1
ATOM 1630 C C . LYS A 1 210 ? 18.847 16.891 10.651 1.00 90.25 210 LYS A C 1
ATOM 1632 O O . LYS A 1 210 ? 18.661 18.009 11.126 1.00 90.25 210 LYS A O 1
ATOM 1637 N N . GLY A 1 211 ? 17.965 15.902 10.798 1.00 90.38 211 GLY A N 1
ATOM 1638 C CA . GLY A 1 211 ? 16.696 16.041 11.506 1.00 90.38 211 GLY A CA 1
ATOM 1639 C C . GLY A 1 211 ? 15.620 16.780 10.706 1.00 90.38 211 GLY A C 1
ATOM 1640 O O . GLY A 1 211 ? 14.573 17.119 11.258 1.00 90.38 211 GLY A O 1
ATOM 1641 N N . VAL A 1 212 ? 15.838 17.045 9.414 1.00 93.25 212 VAL A N 1
ATOM 1642 C CA . VAL A 1 212 ? 14.893 17.793 8.582 1.00 93.25 212 VAL A CA 1
ATOM 1643 C C . VAL A 1 212 ? 13.893 16.834 7.949 1.00 93.25 212 VAL A C 1
ATOM 1645 O O . VAL A 1 212 ? 14.253 15.823 7.344 1.00 93.25 212 VAL A O 1
ATOM 1648 N N . ARG A 1 213 ? 12.606 17.172 8.056 1.00 92.56 213 ARG A N 1
ATOM 1649 C CA . ARG A 1 213 ? 11.535 16.417 7.404 1.00 92.56 213 ARG A CA 1
ATOM 1650 C C . ARG A 1 213 ? 11.569 16.647 5.891 1.00 92.56 213 ARG A C 1
ATOM 1652 O O . ARG A 1 213 ? 11.568 17.787 5.429 1.00 92.56 213 ARG A O 1
ATOM 1659 N N . LYS A 1 214 ? 11.575 15.558 5.132 1.00 93.00 214 LYS A N 1
ATOM 1660 C CA . LYS A 1 214 ? 11.566 15.515 3.669 1.00 93.00 214 LYS A CA 1
ATOM 1661 C C . LYS A 1 214 ? 10.381 14.702 3.175 1.00 93.00 214 LYS A C 1
ATOM 1663 O O . LYS A 1 214 ? 9.939 13.767 3.843 1.00 93.00 214 LYS A O 1
ATOM 1668 N N . ASP A 1 215 ? 9.897 15.037 1.988 1.00 93.00 215 ASP A N 1
ATOM 1669 C CA . ASP A 1 215 ? 8.889 14.231 1.309 1.00 93.00 215 ASP A CA 1
ATOM 1670 C C . ASP A 1 215 ? 9.469 12.890 0.860 1.00 93.00 215 ASP A C 1
ATOM 1672 O O . ASP A 1 215 ? 10.670 12.759 0.600 1.00 93.00 215 ASP A O 1
ATOM 1676 N N . ALA A 1 216 ? 8.598 11.887 0.764 1.00 93.69 216 ALA A N 1
ATOM 1677 C CA . ALA A 1 216 ? 8.981 10.562 0.309 1.00 93.69 216 ALA A CA 1
ATOM 1678 C C . ALA A 1 216 ? 9.523 10.604 -1.125 1.00 93.69 216 ALA A C 1
ATOM 1680 O O . ALA A 1 216 ? 9.018 11.308 -2.003 1.00 93.69 216 ALA A O 1
ATOM 1681 N N . GLN A 1 217 ? 10.551 9.802 -1.373 1.00 94.50 217 GLN A N 1
ATOM 1682 C CA . GLN A 1 217 ? 11.065 9.561 -2.707 1.00 94.50 217 GLN A CA 1
ATOM 1683 C C . GLN A 1 217 ? 10.046 8.770 -3.535 1.00 94.50 217 GLN A C 1
ATOM 1685 O O . GLN A 1 217 ? 9.410 7.846 -3.020 1.00 94.50 217 GLN A O 1
ATOM 1690 N N . PRO A 1 218 ? 9.888 9.093 -4.830 1.00 93.12 218 PRO A N 1
ATOM 1691 C CA . PRO A 1 218 ? 8.921 8.418 -5.677 1.00 93.12 218 PRO A CA 1
ATOM 1692 C C . PRO A 1 218 ? 9.268 6.937 -5.834 1.00 93.12 218 PRO A C 1
ATOM 1694 O O . PRO A 1 218 ? 10.418 6.565 -6.083 1.00 93.12 218 PRO A O 1
ATOM 1697 N N . LEU A 1 219 ? 8.245 6.086 -5.759 1.00 94.06 219 LEU A N 1
ATOM 1698 C CA . LEU A 1 219 ? 8.392 4.665 -6.047 1.00 94.06 219 LEU A CA 1
ATOM 1699 C C . LEU A 1 219 ? 8.691 4.458 -7.535 1.00 94.06 219 LEU A C 1
ATOM 1701 O O . LEU A 1 219 ? 7.929 4.863 -8.414 1.00 94.06 219 LEU A O 1
ATOM 1705 N N . GLN A 1 220 ? 9.800 3.782 -7.811 1.00 92.62 220 GLN A N 1
ATOM 1706 C CA . GLN A 1 220 ? 10.269 3.451 -9.151 1.00 92.62 220 GLN A CA 1
ATOM 1707 C C . GLN A 1 220 ? 10.377 1.935 -9.313 1.00 92.62 220 GLN A C 1
ATOM 1709 O O . GLN A 1 220 ? 10.339 1.185 -8.343 1.00 92.62 220 GLN A O 1
ATOM 1714 N N . ARG A 1 221 ? 10.528 1.457 -10.554 1.00 92.06 221 ARG A N 1
ATOM 1715 C CA . ARG A 1 221 ? 10.737 0.019 -10.813 1.00 92.06 221 ARG A CA 1
ATOM 1716 C C . ARG A 1 221 ? 12.113 -0.493 -10.400 1.00 92.06 221 ARG A C 1
ATOM 1718 O O . ARG A 1 221 ? 12.327 -1.697 -10.427 1.00 92.06 221 ARG A O 1
ATOM 1725 N N . MET A 1 222 ? 13.022 0.412 -10.070 1.00 91.38 222 MET A N 1
ATOM 1726 C CA . MET A 1 222 ? 14.312 0.120 -9.467 1.00 91.38 222 MET A CA 1
ATOM 1727 C C . MET A 1 222 ? 14.397 1.001 -8.229 1.00 91.38 222 MET A C 1
ATOM 1729 O O . MET A 1 222 ? 14.419 2.225 -8.361 1.00 91.38 222 MET A O 1
ATOM 1733 N N . LEU A 1 223 ? 14.367 0.395 -7.048 1.00 93.19 223 LEU A N 1
ATOM 1734 C CA . LEU A 1 223 ? 14.511 1.119 -5.791 1.00 93.19 223 LEU A CA 1
ATOM 1735 C C . LEU A 1 223 ? 15.951 0.987 -5.324 1.00 93.19 223 LEU A C 1
ATOM 1737 O O . LEU A 1 223 ? 16.475 -0.120 -5.254 1.00 93.19 223 LEU A O 1
ATOM 1741 N N . TYR A 1 224 ? 16.579 2.120 -5.041 1.00 92.75 224 TYR A N 1
ATOM 1742 C CA . TYR A 1 224 ? 17.898 2.154 -4.430 1.00 92.75 224 TYR A CA 1
ATOM 1743 C C . TYR A 1 224 ? 17.793 1.762 -2.957 1.00 92.75 224 TYR A C 1
ATOM 1745 O O . TYR A 1 224 ? 16.952 2.313 -2.238 1.00 92.75 224 TYR A O 1
ATOM 1753 N N . LEU A 1 225 ? 18.631 0.820 -2.543 1.00 92.44 225 LEU A N 1
ATOM 1754 C CA . LEU A 1 225 ? 18.765 0.325 -1.185 1.00 92.44 225 LEU A CA 1
ATOM 1755 C C . LEU A 1 225 ? 20.164 0.700 -0.689 1.00 92.44 225 LEU A C 1
ATOM 1757 O O . LEU A 1 225 ? 21.147 0.051 -1.039 1.00 92.44 225 LEU A O 1
ATOM 1761 N N . GLU A 1 226 ? 20.229 1.777 0.093 1.00 90.75 226 GLU A N 1
ATOM 1762 C CA . GLU A 1 226 ? 21.472 2.392 0.577 1.00 90.75 226 GLU A CA 1
ATOM 1763 C C . GLU A 1 226 ? 22.358 1.410 1.347 1.00 90.75 226 GLU A C 1
ATOM 1765 O O . GLU A 1 226 ? 23.568 1.398 1.161 1.00 90.75 226 GLU A O 1
ATOM 1770 N N . THR A 1 227 ? 21.763 0.538 2.163 1.00 90.69 227 THR A N 1
ATOM 1771 C CA . THR A 1 227 ? 22.512 -0.387 3.030 1.00 90.69 227 THR A CA 1
ATOM 1772 C C . THR A 1 227 ? 23.383 -1.375 2.264 1.00 90.69 227 THR A C 1
ATOM 1774 O O . THR A 1 227 ? 24.381 -1.843 2.800 1.00 90.69 227 THR A O 1
ATOM 1777 N N . TRP A 1 228 ? 23.027 -1.675 1.015 1.00 88.06 228 TRP A N 1
ATOM 1778 C CA . TRP A 1 228 ? 23.800 -2.554 0.137 1.00 88.06 228 TRP A CA 1
ATOM 1779 C C . TRP A 1 228 ? 24.367 -1.832 -1.084 1.00 88.06 228 TRP A C 1
ATOM 1781 O O . TRP A 1 228 ? 24.934 -2.492 -1.949 1.00 88.06 228 TRP A O 1
ATOM 1791 N N . ASP A 1 229 ? 24.170 -0.514 -1.189 1.00 89.19 229 ASP A N 1
ATOM 1792 C CA . ASP A 1 229 ? 24.502 0.287 -2.372 1.00 89.19 229 ASP A CA 1
ATOM 1793 C C . ASP A 1 229 ? 24.011 -0.350 -3.693 1.00 89.19 229 ASP A C 1
ATOM 1795 O O . ASP A 1 229 ? 24.706 -0.418 -4.707 1.00 89.19 229 ASP A O 1
ATOM 1799 N N . VAL A 1 230 ? 22.785 -0.884 -3.679 1.00 88.19 230 VAL A N 1
ATOM 1800 C CA . VAL A 1 230 ? 22.229 -1.680 -4.785 1.00 88.19 230 VAL A CA 1
ATOM 1801 C C . VAL A 1 230 ? 20.848 -1.187 -5.175 1.00 88.19 230 VAL A C 1
ATOM 1803 O O . VAL A 1 230 ? 20.047 -0.751 -4.352 1.00 88.19 230 VAL A O 1
ATOM 1806 N N . PHE A 1 231 ? 20.522 -1.325 -6.458 1.00 90.06 231 PHE A N 1
ATOM 1807 C CA . PHE A 1 231 ? 19.160 -1.156 -6.939 1.00 90.06 231 PHE A CA 1
ATOM 1808 C C . PHE A 1 231 ? 18.426 -2.491 -7.034 1.00 90.06 231 PHE A C 1
ATOM 1810 O O . PHE A 1 231 ? 18.798 -3.370 -7.813 1.00 90.06 231 PHE A O 1
ATOM 1817 N N . ALA A 1 232 ? 17.317 -2.607 -6.310 1.00 91.31 232 ALA A N 1
ATOM 1818 C CA . ALA A 1 232 ? 16.433 -3.759 -6.374 1.00 91.31 232 ALA A CA 1
ATOM 1819 C C . ALA A 1 232 ? 15.284 -3.524 -7.371 1.00 91.31 232 ALA A C 1
ATOM 1821 O O . ALA A 1 232 ? 14.568 -2.517 -7.267 1.00 91.31 232 ALA A O 1
ATOM 1822 N N . PRO A 1 233 ? 15.051 -4.451 -8.321 1.00 92.38 233 PRO A N 1
ATOM 1823 C CA . PRO A 1 233 ? 13.834 -4.468 -9.117 1.00 92.38 233 PRO A CA 1
ATOM 1824 C C . PRO A 1 233 ? 12.588 -4.515 -8.232 1.00 92.38 233 PRO A C 1
ATOM 1826 O O . PRO A 1 233 ? 12.456 -5.370 -7.355 1.00 92.38 233 PRO A O 1
ATOM 1829 N N . ALA A 1 234 ? 11.654 -3.612 -8.511 1.00 93.44 234 ALA A N 1
ATOM 1830 C CA . ALA A 1 234 ? 10.424 -3.430 -7.765 1.00 93.44 234 ALA A CA 1
ATOM 1831 C C . ALA A 1 234 ? 9.194 -3.525 -8.679 1.00 93.44 234 ALA A C 1
ATOM 1833 O O . ALA A 1 234 ? 9.134 -2.963 -9.781 1.00 93.44 234 ALA A O 1
ATOM 1834 N N . SER A 1 235 ? 8.167 -4.219 -8.195 1.00 92.75 235 SER A N 1
ATOM 1835 C CA . SER A 1 235 ? 6.859 -4.312 -8.837 1.00 92.75 235 SER A CA 1
ATOM 1836 C C . SER A 1 235 ? 5.758 -3.946 -7.854 1.00 92.75 235 SER A C 1
ATOM 1838 O O . SER A 1 235 ? 5.719 -4.441 -6.733 1.00 92.75 235 SER A O 1
ATOM 1840 N N . PHE A 1 236 ? 4.851 -3.071 -8.272 1.00 94.00 236 PHE A N 1
ATOM 1841 C CA . PHE A 1 236 ? 3.716 -2.629 -7.471 1.00 94.00 236 PHE A CA 1
ATOM 1842 C C . PHE A 1 236 ? 2.576 -2.166 -8.380 1.00 94.00 236 PHE A C 1
ATOM 1844 O O . PHE A 1 236 ? 2.762 -1.901 -9.574 1.00 94.00 236 PHE A O 1
ATOM 1851 N N . LYS A 1 237 ? 1.369 -2.071 -7.819 1.00 90.50 237 LYS A N 1
ATOM 1852 C CA . LYS A 1 237 ? 0.196 -1.590 -8.553 1.00 90.50 237 LYS A CA 1
ATOM 1853 C C . LYS A 1 237 ? 0.385 -0.118 -8.935 1.00 90.50 237 LYS A C 1
ATOM 1855 O O . LYS A 1 237 ? 0.629 0.708 -8.067 1.00 90.50 237 LYS A O 1
ATOM 1860 N N . GLY A 1 238 ? 0.235 0.199 -10.220 1.00 89.75 238 GLY A N 1
ATOM 1861 C CA . GLY A 1 238 ? 0.443 1.556 -10.741 1.00 89.75 238 GLY A CA 1
ATOM 1862 C C . GLY A 1 238 ? 1.894 1.879 -11.115 1.00 89.75 238 GLY A C 1
ATOM 1863 O O . GLY A 1 238 ? 2.168 2.994 -11.542 1.00 89.75 238 GLY A O 1
ATOM 1864 N N . ALA A 1 239 ? 2.822 0.921 -11.008 1.00 91.19 239 ALA A N 1
ATOM 1865 C CA . ALA A 1 239 ? 4.195 1.115 -11.459 1.00 91.19 239 ALA A CA 1
ATOM 1866 C C . ALA A 1 239 ? 4.263 1.382 -12.975 1.00 91.19 239 ALA A C 1
ATOM 1868 O O . ALA A 1 239 ? 3.625 0.680 -13.765 1.00 91.19 239 ALA A O 1
ATOM 1869 N N . ALA A 1 240 ? 5.096 2.346 -13.377 1.00 90.81 240 ALA A N 1
ATOM 1870 C CA . ALA A 1 240 ? 5.285 2.740 -14.775 1.00 90.81 240 ALA A CA 1
ATOM 1871 C C . ALA A 1 240 ? 5.652 1.542 -15.673 1.00 90.81 240 ALA A C 1
ATOM 1873 O O . ALA A 1 240 ? 6.404 0.677 -15.224 1.00 90.81 240 ALA A O 1
ATOM 1874 N N . PRO A 1 241 ? 5.170 1.452 -16.924 1.00 91.50 241 PRO A N 1
ATOM 1875 C CA . PRO A 1 241 ? 5.379 0.274 -17.768 1.00 91.50 241 PRO A CA 1
ATOM 1876 C C . PRO A 1 241 ? 6.864 -0.008 -18.033 1.00 91.50 241 PRO A C 1
ATOM 1878 O O . PRO A 1 241 ? 7.689 0.906 -18.036 1.00 91.50 241 PRO A O 1
ATOM 1881 N N . ILE A 1 242 ? 7.194 -1.282 -18.265 1.00 91.44 242 ILE A N 1
ATOM 1882 C CA . ILE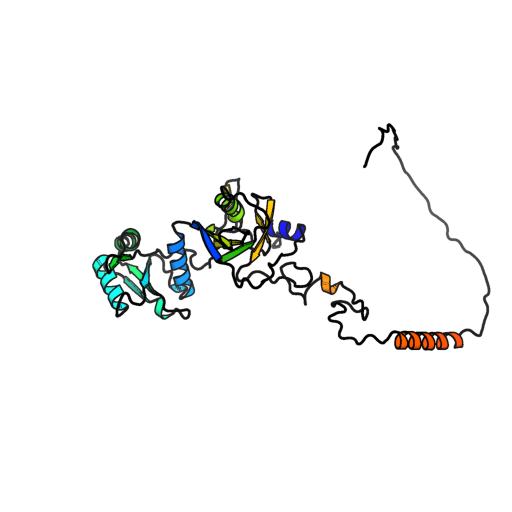 A 1 242 ? 8.534 -1.718 -18.679 1.00 91.44 242 ILE A CA 1
ATOM 1883 C C . ILE A 1 242 ? 8.546 -1.884 -20.194 1.00 91.44 242 ILE A C 1
ATOM 1885 O O . ILE A 1 242 ? 7.675 -2.535 -20.776 1.00 91.44 242 ILE A O 1
ATOM 1889 N N . CYS A 1 243 ? 9.574 -1.354 -20.840 1.00 92.19 243 CYS A N 1
ATOM 1890 C CA . CYS A 1 243 ? 9.768 -1.540 -22.261 1.00 92.19 243 CYS A CA 1
ATOM 1891 C C . CYS A 1 243 ? 10.300 -2.945 -22.570 1.00 92.19 243 CYS A C 1
ATOM 1893 O O . CYS A 1 243 ? 11.426 -3.286 -22.222 1.00 92.19 243 CYS A O 1
ATOM 1895 N N . TYR A 1 244 ? 9.551 -3.737 -23.337 1.00 90.38 244 TYR A N 1
ATOM 1896 C CA . TYR A 1 244 ? 9.983 -5.072 -23.781 1.00 90.38 244 TYR A CA 1
ATOM 1897 C C . TYR A 1 244 ? 11.163 -5.078 -24.773 1.00 90.38 244 TYR A C 1
ATOM 1899 O O . TYR A 1 244 ? 11.598 -6.145 -25.199 1.00 90.38 244 TYR A O 1
ATOM 1907 N N . TYR A 1 245 ? 11.656 -3.910 -25.198 1.00 90.38 245 TYR A N 1
ATOM 1908 C CA . TYR A 1 245 ? 12.844 -3.797 -26.049 1.00 90.38 245 TYR A CA 1
ATOM 1909 C C . TYR A 1 245 ? 14.093 -3.446 -25.234 1.00 90.38 245 TYR A C 1
ATOM 1911 O O . TYR A 1 245 ? 15.007 -4.260 -25.146 1.00 90.38 245 TYR A O 1
ATOM 1919 N N . CYS A 1 246 ? 14.128 -2.267 -24.603 1.00 90.06 246 CYS A N 1
ATOM 1920 C CA . CYS A 1 246 ? 15.306 -1.817 -23.855 1.00 90.06 246 CYS A CA 1
ATOM 1921 C C . CYS A 1 246 ? 15.305 -2.234 -22.375 1.00 90.06 246 CYS A C 1
ATOM 1923 O O . CYS A 1 246 ? 16.322 -2.061 -21.712 1.00 90.06 246 CYS A O 1
ATOM 1925 N N . ARG A 1 247 ? 14.197 -2.792 -21.860 1.00 90.44 247 ARG A N 1
ATOM 1926 C CA . ARG A 1 247 ? 13.975 -3.165 -20.448 1.00 90.44 247 ARG A CA 1
ATOM 1927 C C . ARG A 1 247 ? 14.005 -2.002 -19.451 1.00 90.44 247 ARG A C 1
ATOM 1929 O O . ARG A 1 247 ? 14.046 -2.239 -18.252 1.00 90.44 247 ARG A O 1
ATOM 1936 N N . GLN A 1 248 ? 13.942 -0.757 -19.909 1.00 89.75 248 GLN A N 1
ATOM 1937 C CA . GLN A 1 248 ? 13.825 0.407 -19.026 1.00 89.75 248 GLN A CA 1
ATOM 1938 C C . GLN A 1 248 ? 12.362 0.666 -18.645 1.00 89.75 248 GLN A C 1
ATOM 1940 O O . GLN A 1 248 ? 11.438 0.267 -19.361 1.00 89.75 248 GLN A O 1
ATOM 1945 N N . ALA A 1 249 ? 12.153 1.331 -17.511 1.00 90.38 249 ALA A N 1
ATOM 1946 C CA . ALA A 1 249 ? 10.832 1.756 -17.061 1.00 90.38 249 ALA A CA 1
ATOM 1947 C C . ALA A 1 249 ? 10.384 3.070 -17.731 1.00 90.38 249 ALA A C 1
ATOM 1949 O O . ALA A 1 249 ? 11.190 3.813 -18.289 1.00 90.38 249 ALA A O 1
ATOM 1950 N N . GLY A 1 250 ? 9.084 3.363 -17.657 1.00 90.25 250 GLY A N 1
ATOM 1951 C CA . GLY A 1 250 ? 8.497 4.641 -18.078 1.00 90.25 250 GLY A CA 1
ATOM 1952 C C . GLY A 1 250 ? 7.853 4.631 -19.462 1.00 90.25 250 GLY A C 1
ATOM 1953 O O . GLY A 1 250 ? 7.088 5.535 -19.779 1.00 90.25 250 GLY A O 1
ATOM 1954 N N . HIS A 1 251 ? 8.106 3.612 -20.284 1.00 91.38 251 HIS A N 1
ATOM 1955 C CA . HIS A 1 251 ? 7.570 3.540 -21.642 1.00 91.38 251 HIS A CA 1
ATOM 1956 C C . HIS A 1 251 ? 7.345 2.096 -22.100 1.00 91.38 251 HIS A C 1
ATOM 1958 O O . HIS A 1 251 ? 7.885 1.146 -21.536 1.00 91.38 251 HIS A O 1
ATOM 1964 N N . ILE A 1 252 ? 6.545 1.928 -23.153 1.00 93.25 252 ILE A N 1
ATOM 1965 C CA . ILE A 1 252 ? 6.318 0.638 -23.814 1.00 93.25 252 ILE A CA 1
ATOM 1966 C C . ILE A 1 252 ? 7.152 0.544 -25.093 1.00 93.25 252 ILE A C 1
ATOM 1968 O O . ILE A 1 252 ? 7.643 1.545 -25.606 1.00 93.25 252 ILE A O 1
ATOM 1972 N N . ARG A 1 253 ? 7.267 -0.659 -25.669 1.00 92.19 253 ARG A N 1
ATOM 1973 C CA . ARG A 1 253 ? 8.044 -0.899 -26.900 1.00 92.19 253 ARG A CA 1
ATOM 1974 C C . ARG A 1 253 ? 7.711 0.084 -28.032 1.00 92.19 253 ARG A C 1
ATOM 1976 O O . ARG A 1 253 ? 8.627 0.561 -28.690 1.00 92.19 253 ARG A O 1
ATOM 1983 N N . LYS A 1 254 ? 6.423 0.393 -28.235 1.00 90.44 254 LYS A N 1
ATOM 1984 C CA . LYS A 1 254 ? 5.946 1.301 -29.295 1.00 90.44 254 LYS A CA 1
ATOM 1985 C C . LYS A 1 254 ? 6.514 2.720 -29.166 1.00 90.44 254 LYS A C 1
ATOM 1987 O O . LYS A 1 254 ? 6.746 3.364 -30.177 1.00 90.44 254 LYS A O 1
ATOM 1992 N N . THR A 1 255 ? 6.748 3.190 -27.943 1.00 93.06 255 THR A N 1
ATOM 1993 C CA . THR A 1 255 ? 7.262 4.534 -27.640 1.00 93.06 255 THR A CA 1
ATOM 1994 C C . THR A 1 255 ? 8.723 4.498 -27.187 1.00 93.06 255 THR A C 1
ATOM 1996 O O . THR A 1 255 ? 9.187 5.400 -26.496 1.00 93.06 255 THR A O 1
ATOM 1999 N N . CYS A 1 256 ? 9.458 3.435 -27.529 1.00 93.50 256 CYS A N 1
ATOM 2000 C CA . CYS A 1 256 ? 10.831 3.265 -27.081 1.00 93.50 256 CYS A CA 1
ATOM 2001 C C . CYS A 1 256 ? 11.803 4.142 -27.884 1.00 93.50 256 CYS A C 1
ATOM 2003 O O . CYS A 1 256 ? 11.928 3.935 -29.095 1.00 93.50 256 CYS A O 1
ATOM 2005 N N . PRO A 1 257 ? 12.551 5.056 -27.235 1.00 91.38 257 PRO A N 1
ATOM 2006 C CA . PRO A 1 257 ? 13.490 5.938 -27.928 1.00 91.38 257 PRO A CA 1
ATOM 2007 C C . PRO A 1 257 ? 14.643 5.156 -28.569 1.00 91.38 257 PRO A C 1
ATOM 2009 O O . PRO A 1 257 ? 15.086 5.485 -29.665 1.00 91.38 257 PRO A O 1
ATOM 2012 N N . GLU A 1 258 ? 15.082 4.068 -27.934 1.00 90.81 258 GLU A N 1
ATOM 2013 C CA . GLU A 1 258 ? 16.137 3.201 -28.467 1.00 90.81 258 GLU A CA 1
ATOM 2014 C C . GLU A 1 258 ? 15.663 2.361 -29.659 1.00 90.81 258 GLU A C 1
ATOM 2016 O O . GLU A 1 258 ? 16.444 2.059 -30.559 1.00 90.81 258 GLU A O 1
ATOM 2021 N N . LEU A 1 259 ? 14.374 2.005 -29.711 1.00 91.81 259 LEU A N 1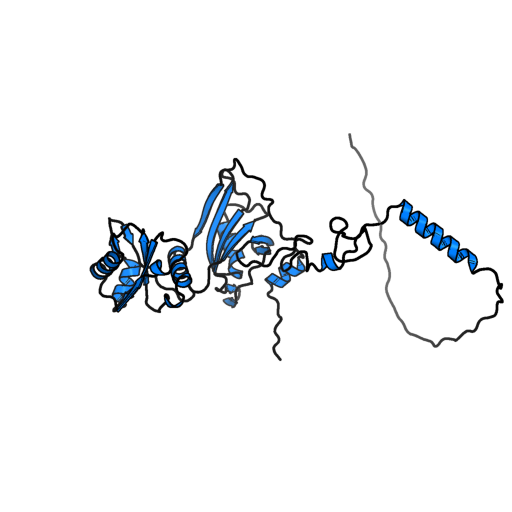
ATOM 2022 C CA . LEU A 1 259 ? 13.809 1.338 -30.884 1.00 91.81 259 LEU A CA 1
ATOM 2023 C C . LEU A 1 259 ? 13.596 2.327 -32.036 1.00 91.81 259 LEU A C 1
ATOM 2025 O O . LEU A 1 259 ? 13.844 1.973 -33.183 1.00 91.81 259 LEU A O 1
ATOM 2029 N N . ALA A 1 260 ? 13.188 3.563 -31.737 1.00 91.69 260 ALA A N 1
ATOM 2030 C CA . ALA A 1 260 ? 12.984 4.613 -32.735 1.00 91.69 260 ALA A CA 1
ATOM 2031 C C . ALA A 1 260 ? 14.271 4.950 -33.509 1.00 91.69 260 ALA A C 1
ATOM 2033 O O . ALA A 1 260 ? 14.226 5.200 -34.711 1.00 91.69 260 ALA A O 1
ATOM 2034 N N . LYS A 1 261 ? 15.431 4.902 -32.842 1.00 92.62 261 LYS A N 1
ATOM 2035 C CA . LYS A 1 261 ? 16.745 5.114 -33.473 1.00 92.62 261 LYS A CA 1
ATOM 2036 C C . LYS A 1 261 ? 17.218 3.921 -34.309 1.00 92.62 261 LYS A C 1
ATOM 2038 O O . LYS A 1 261 ? 18.083 4.087 -35.165 1.00 92.62 261 LYS A O 1
ATOM 2043 N N . ARG A 1 262 ? 16.688 2.717 -34.063 1.00 91.38 262 ARG A N 1
ATOM 2044 C CA . ARG A 1 262 ? 17.162 1.489 -34.708 1.00 91.38 262 ARG A CA 1
ATOM 2045 C C . ARG A 1 262 ? 16.706 1.415 -36.163 1.00 91.38 262 ARG A C 1
ATOM 2047 O O . ARG A 1 262 ? 15.517 1.533 -36.441 1.00 91.38 262 ARG A O 1
ATOM 2054 N N . VAL A 1 263 ? 17.656 1.123 -37.048 1.00 92.69 263 VAL A N 1
ATOM 2055 C CA . VAL A 1 263 ? 17.445 0.797 -38.464 1.00 92.69 263 VAL A CA 1
ATOM 2056 C C . VAL A 1 263 ? 17.143 -0.698 -38.622 1.00 92.69 263 VAL A C 1
ATOM 2058 O O . VAL A 1 263 ? 17.787 -1.545 -37.996 1.00 92.69 263 VAL A O 1
ATOM 2061 N N . CYS A 1 264 ? 16.147 -1.033 -39.437 1.00 92.38 264 CYS A N 1
ATOM 2062 C CA . CYS A 1 264 ? 15.805 -2.405 -39.774 1.00 92.38 264 CYS A CA 1
ATOM 2063 C C . CYS A 1 264 ? 16.793 -2.970 -40.799 1.00 92.38 264 CYS A C 1
ATOM 2065 O O . CYS A 1 264 ? 16.933 -2.434 -41.890 1.00 92.38 264 CYS A O 1
ATOM 2067 N N . PHE A 1 265 ? 17.407 -4.112 -40.490 1.00 88.94 265 PHE A N 1
ATOM 2068 C CA . PHE A 1 265 ? 18.293 -4.833 -41.416 1.00 88.94 265 PHE A CA 1
ATOM 2069 C C . PHE A 1 265 ? 17.575 -5.497 -42.606 1.00 88.94 265 PHE A C 1
ATOM 2071 O O . PHE A 1 265 ? 18.229 -6.142 -43.412 1.00 88.94 265 PHE A O 1
ATOM 2078 N N . GLY A 1 266 ? 16.240 -5.440 -42.665 1.00 87.75 266 GLY A N 1
ATOM 2079 C CA . GLY A 1 266 ? 15.460 -5.951 -43.797 1.00 87.75 266 GLY A CA 1
ATOM 2080 C C . GLY A 1 266 ? 15.245 -4.882 -44.863 1.00 87.75 266 GLY A C 1
ATOM 2081 O O . GLY A 1 266 ? 15.669 -5.058 -45.993 1.00 87.75 266 GLY A O 1
ATOM 2082 N N . CYS A 1 267 ? 14.624 -3.765 -44.484 1.00 90.75 267 CYS A N 1
ATOM 2083 C CA . CYS A 1 267 ? 14.216 -2.716 -45.420 1.00 90.75 267 CYS A CA 1
ATOM 2084 C C . CYS A 1 267 ? 14.931 -1.366 -45.248 1.00 90.75 267 CYS A C 1
ATOM 2086 O O . CYS A 1 267 ? 14.604 -0.404 -45.930 1.00 90.75 267 CYS A O 1
ATOM 2088 N N . GLY A 1 268 ? 15.852 -1.228 -44.290 1.00 88.31 268 GLY A N 1
ATOM 2089 C CA . GLY A 1 268 ? 16.543 0.042 -44.026 1.00 88.31 268 GLY A CA 1
ATOM 2090 C C . GLY A 1 268 ? 15.707 1.106 -43.295 1.00 88.31 268 GLY A C 1
ATOM 2091 O O . GLY A 1 268 ? 16.260 2.101 -42.826 1.00 88.31 268 GLY A O 1
ATOM 2092 N N . ASN A 1 269 ? 14.402 0.894 -43.099 1.00 90.00 269 ASN A N 1
ATOM 2093 C CA . ASN A 1 269 ? 13.549 1.824 -42.351 1.00 90.00 269 ASN A CA 1
ATOM 2094 C C . ASN A 1 269 ? 13.748 1.720 -40.829 1.00 90.00 269 ASN A C 1
ATOM 2096 O O . ASN A 1 269 ? 14.135 0.679 -40.293 1.00 90.00 269 ASN A O 1
ATOM 2100 N N . ARG A 1 270 ? 13.484 2.812 -40.101 1.00 91.31 270 ARG A N 1
ATOM 2101 C CA . ARG A 1 270 ? 13.681 2.893 -38.640 1.00 91.31 270 ARG A CA 1
ATOM 2102 C C . ARG A 1 270 ? 12.458 2.441 -37.834 1.00 91.31 270 ARG A C 1
ATOM 2104 O O . ARG A 1 270 ? 11.368 2.246 -38.368 1.00 91.31 270 ARG A O 1
ATOM 2111 N N . GLY A 1 271 ? 12.630 2.267 -36.523 1.00 89.69 271 GLY A N 1
ATOM 2112 C CA . GLY A 1 271 ? 11.520 2.066 -35.580 1.00 89.69 271 GLY A CA 1
ATOM 2113 C C . GLY A 1 271 ? 11.036 0.622 -35.426 1.00 89.69 271 GLY A C 1
ATOM 2114 O O . GLY A 1 271 ? 10.096 0.366 -34.672 1.00 89.69 271 GLY A O 1
ATOM 2115 N N . HIS A 1 272 ? 11.675 -0.343 -36.091 1.00 90.56 272 HIS A N 1
ATOM 2116 C CA . HIS A 1 272 ? 11.353 -1.762 -35.958 1.00 90.56 272 HIS A CA 1
ATOM 2117 C C . HIS A 1 272 ? 12.591 -2.655 -36.140 1.00 90.56 272 HIS A C 1
ATOM 2119 O O . HIS A 1 272 ? 13.682 -2.206 -36.476 1.00 90.56 272 HIS A O 1
ATOM 2125 N N . THR A 1 273 ? 12.439 -3.948 -35.854 1.00 90.88 273 THR A N 1
ATOM 2126 C CA . THR A 1 273 ? 13.489 -4.961 -36.070 1.00 90.88 273 THR A CA 1
ATOM 2127 C C . THR A 1 273 ? 13.074 -5.887 -37.209 1.00 90.88 273 THR A C 1
ATOM 2129 O O . THR A 1 273 ? 11.874 -6.064 -37.379 1.00 90.88 273 THR A O 1
ATOM 2132 N N . LYS A 1 274 ? 14.011 -6.578 -37.879 1.00 88.69 274 LYS A N 1
ATOM 2133 C CA . LYS A 1 274 ? 13.725 -7.521 -38.988 1.00 88.69 274 LYS A CA 1
ATOM 2134 C C . LYS A 1 274 ? 12.553 -8.478 -38.706 1.00 88.69 274 LYS A C 1
ATOM 2136 O O . LYS A 1 274 ? 11.676 -8.628 -39.540 1.00 88.69 274 LYS A O 1
ATOM 2141 N N . ARG A 1 275 ? 12.463 -9.025 -37.484 1.00 88.44 275 ARG A N 1
ATOM 2142 C CA . ARG A 1 275 ? 11.356 -9.903 -37.038 1.00 88.44 275 ARG A CA 1
ATOM 2143 C C . ARG A 1 275 ? 9.952 -9.275 -37.117 1.00 88.44 275 ARG A C 1
ATOM 2145 O O . ARG A 1 275 ? 8.971 -9.997 -37.200 1.00 88.44 275 ARG A O 1
ATOM 2152 N N . TYR A 1 276 ? 9.858 -7.952 -37.034 1.00 87.12 276 TYR A N 1
ATOM 2153 C CA . TYR A 1 276 ? 8.612 -7.181 -37.096 1.00 87.12 276 TYR A CA 1
ATOM 2154 C C . TYR A 1 276 ? 8.574 -6.275 -38.339 1.00 87.12 276 TYR A C 1
ATOM 2156 O O . TYR A 1 276 ? 7.852 -5.279 -38.343 1.00 87.12 276 TYR A O 1
ATOM 2164 N N . CYS A 1 277 ? 9.390 -6.569 -39.356 1.00 90.38 277 CYS A N 1
ATOM 2165 C CA . CYS A 1 277 ? 9.340 -5.874 -40.636 1.00 90.38 277 CYS A CA 1
ATOM 2166 C C . CYS A 1 277 ? 8.088 -6.320 -41.396 1.00 90.38 277 CYS A C 1
ATOM 2168 O O . CYS A 1 277 ? 7.787 -7.510 -41.441 1.00 90.38 277 CYS A O 1
ATOM 2170 N N . ARG A 1 278 ? 7.332 -5.356 -41.926 1.00 87.75 278 ARG A N 1
ATOM 2171 C CA . ARG A 1 278 ? 6.133 -5.611 -42.742 1.00 87.75 278 ARG A CA 1
ATOM 2172 C C . ARG A 1 278 ? 6.406 -5.484 -44.237 1.00 87.75 278 ARG A C 1
ATOM 2174 O O . ARG A 1 278 ? 5.536 -5.812 -45.032 1.00 87.75 278 ARG A O 1
ATOM 2181 N N . GLU A 1 279 ? 7.583 -4.988 -44.596 1.00 83.44 279 GLU A N 1
ATOM 2182 C CA . GLU A 1 279 ? 8.013 -4.902 -45.982 1.00 83.44 279 GLU A CA 1
ATOM 2183 C C . GLU A 1 279 ? 8.551 -6.263 -46.410 1.00 83.44 279 GLU A C 1
ATOM 2185 O O . GLU A 1 279 ? 9.371 -6.875 -45.719 1.00 83.44 279 GLU A O 1
ATOM 2190 N N . ILE A 1 280 ? 8.045 -6.741 -47.542 1.00 71.75 280 ILE A N 1
ATOM 2191 C CA . ILE A 1 280 ? 8.592 -7.903 -48.228 1.00 71.75 280 ILE A CA 1
ATOM 2192 C C . ILE A 1 280 ? 9.900 -7.416 -48.840 1.00 71.75 280 ILE A C 1
ATOM 2194 O O . ILE A 1 280 ? 9.892 -6.573 -49.733 1.00 71.75 280 ILE A O 1
ATOM 2198 N N . VAL A 1 281 ? 11.022 -7.876 -48.293 1.00 67.38 281 VAL A N 1
ATOM 2199 C CA . VAL A 1 281 ? 12.331 -7.580 -48.876 1.00 67.38 281 VAL A CA 1
ATOM 2200 C C . VAL A 1 281 ? 12.430 -8.409 -50.162 1.00 67.38 281 VAL A C 1
ATOM 2202 O O . VAL A 1 281 ? 12.218 -9.623 -50.063 1.00 67.38 281 VAL A O 1
ATOM 2205 N N . PRO A 1 282 ? 12.698 -7.800 -51.333 1.00 63.69 282 PRO A N 1
ATOM 2206 C CA . PRO A 1 282 ? 12.877 -8.542 -52.577 1.00 63.69 282 PRO A CA 1
ATOM 2207 C C . PRO A 1 282 ? 13.971 -9.599 -52.411 1.00 63.69 282 PRO A C 1
ATOM 2209 O O . PRO A 1 282 ? 14.920 -9.401 -51.643 1.00 63.69 282 PRO A O 1
ATOM 2212 N N . ASN A 1 283 ? 13.828 -10.728 -53.104 1.00 73.75 283 ASN A N 1
ATOM 2213 C CA . ASN A 1 283 ? 14.842 -11.784 -53.083 1.00 73.75 283 ASN A CA 1
ATOM 2214 C C . ASN A 1 283 ? 16.193 -11.240 -53.597 1.00 73.75 283 ASN A C 1
ATOM 2216 O O . ASN A 1 283 ? 16.237 -10.275 -54.360 1.00 73.75 283 ASN A O 1
ATOM 2220 N N . GLU A 1 284 ? 17.300 -11.878 -53.214 1.00 71.19 284 GLU A N 1
ATOM 2221 C CA . GLU A 1 284 ? 18.650 -11.558 -53.691 1.00 71.19 284 GLU A CA 1
ATOM 2222 C C . GLU A 1 284 ? 18.712 -11.511 -55.229 1.00 71.19 284 GLU A C 1
ATOM 2224 O O . GLU A 1 284 ? 19.309 -10.597 -55.793 1.00 71.19 284 GLU A O 1
ATOM 2229 N N . GLU A 1 285 ? 17.987 -12.405 -55.911 1.00 71.81 285 GLU A N 1
ATOM 2230 C CA . GLU A 1 285 ? 17.847 -12.415 -57.376 1.00 71.81 285 GLU A CA 1
ATOM 2231 C C . GLU A 1 285 ? 17.118 -11.179 -57.933 1.00 71.81 285 GLU A C 1
ATOM 2233 O O . GLU A 1 285 ? 17.527 -10.630 -58.955 1.00 71.81 285 GLU A O 1
ATOM 2238 N N . GLU A 1 286 ? 16.071 -10.693 -57.260 1.00 73.75 286 GLU A N 1
ATOM 2239 C CA . GLU A 1 286 ? 15.339 -9.490 -57.683 1.00 73.75 286 GLU A CA 1
ATOM 2240 C C . GLU A 1 286 ? 16.192 -8.231 -57.488 1.00 73.75 286 GLU A C 1
ATOM 2242 O O . GLU A 1 286 ? 16.230 -7.363 -58.366 1.00 73.75 286 GLU A O 1
ATOM 2247 N N . LEU A 1 287 ? 16.942 -8.160 -56.381 1.00 74.06 287 LEU A N 1
ATOM 2248 C CA . LEU A 1 287 ? 17.896 -7.080 -56.119 1.00 74.06 287 LEU A CA 1
ATOM 2249 C C . LEU A 1 287 ? 19.032 -7.068 -57.153 1.00 74.06 287 LEU A C 1
ATOM 2251 O O . LEU A 1 287 ? 19.339 -6.010 -57.701 1.00 74.06 287 LEU A O 1
ATOM 2255 N N . LEU A 1 288 ? 19.602 -8.230 -57.481 1.00 77.56 288 LEU A N 1
ATOM 2256 C CA . LEU A 1 288 ? 20.623 -8.368 -58.525 1.00 77.56 288 LEU A CA 1
ATOM 2257 C C . LEU A 1 288 ? 20.085 -7.977 -59.908 1.00 77.56 288 LEU A C 1
ATOM 2259 O O . LEU A 1 288 ? 20.771 -7.268 -60.646 1.00 77.56 288 LEU A O 1
ATOM 2263 N N . SER A 1 289 ? 18.852 -8.375 -60.245 1.00 77.31 289 SER A N 1
ATOM 2264 C CA . SER A 1 289 ? 18.239 -8.010 -61.528 1.00 77.31 289 SER A CA 1
ATOM 2265 C C . SER A 1 289 ? 18.006 -6.502 -61.642 1.00 77.31 289 SER A C 1
ATOM 2267 O O . SER A 1 289 ? 18.363 -5.913 -62.659 1.00 77.31 289 SER A O 1
ATOM 2269 N N . SER A 1 290 ? 17.507 -5.861 -60.576 1.00 76.00 290 SER A N 1
ATOM 2270 C CA . SER A 1 290 ? 17.233 -4.421 -60.570 1.00 76.00 290 SER A CA 1
ATOM 2271 C C . SER A 1 290 ? 18.516 -3.587 -60.683 1.00 76.00 290 SER A C 1
ATOM 2273 O O . SER A 1 290 ? 18.544 -2.596 -61.417 1.00 76.00 290 SER A O 1
ATOM 2275 N N . TYR A 1 291 ? 19.606 -4.024 -60.042 1.00 77.38 291 TYR A N 1
ATOM 2276 C CA . TYR A 1 291 ? 20.926 -3.400 -60.167 1.00 77.38 291 TYR A CA 1
ATOM 2277 C C . TYR A 1 291 ? 21.534 -3.575 -61.568 1.00 77.38 291 TYR A C 1
ATOM 2279 O O . TYR A 1 291 ? 22.114 -2.632 -62.113 1.00 77.38 291 TYR A O 1
ATOM 2287 N N . ALA A 1 292 ? 21.366 -4.751 -62.184 1.00 80.25 292 ALA A N 1
ATOM 2288 C CA . ALA A 1 292 ? 21.805 -5.006 -63.555 1.00 80.25 292 ALA A CA 1
ATOM 2289 C C . ALA A 1 292 ? 21.049 -4.133 -64.571 1.00 80.25 292 ALA A C 1
ATOM 2291 O O . ALA A 1 292 ? 21.673 -3.556 -65.463 1.00 80.25 292 ALA A O 1
ATOM 2292 N N . SER A 1 293 ? 19.732 -3.965 -64.405 1.00 78.06 293 SER A N 1
ATOM 2293 C CA . SER A 1 293 ? 18.940 -3.064 -65.251 1.00 78.06 293 SER A CA 1
ATOM 2294 C C . SER A 1 293 ? 19.305 -1.588 -65.053 1.00 78.06 293 SER A C 1
ATOM 2296 O O . SER A 1 293 ? 19.459 -0.871 -66.036 1.00 78.06 293 SER A O 1
ATOM 2298 N N . ALA A 1 294 ? 19.539 -1.138 -63.816 1.00 75.00 294 ALA A N 1
ATOM 2299 C CA . ALA A 1 294 ? 19.914 0.253 -63.542 1.00 75.00 294 ALA A CA 1
ATOM 2300 C C . ALA A 1 294 ? 21.312 0.612 -64.085 1.00 75.00 294 ALA A C 1
ATOM 2302 O O . ALA A 1 294 ? 21.529 1.724 -64.567 1.00 75.00 294 ALA A O 1
ATOM 2303 N N . SER A 1 295 ? 22.249 -0.341 -64.053 1.00 72.56 295 SER A N 1
ATOM 2304 C CA . SER A 1 295 ? 23.600 -0.179 -64.614 1.00 72.56 295 SER A CA 1
ATOM 2305 C C . SER A 1 295 ? 23.594 -0.152 -66.151 1.00 72.56 295 SER A C 1
ATOM 2307 O O . SER A 1 295 ? 24.403 0.537 -66.775 1.00 72.56 295 SER A O 1
ATOM 2309 N N . ALA A 1 296 ? 22.654 -0.863 -66.782 1.00 64.69 296 ALA A N 1
ATOM 2310 C CA . ALA A 1 296 ? 22.471 -0.829 -68.232 1.00 64.69 296 ALA A CA 1
ATOM 2311 C C . ALA A 1 296 ? 21.948 0.538 -68.718 1.00 64.69 296 ALA A C 1
ATOM 2313 O O . ALA A 1 296 ? 22.412 1.033 -69.743 1.00 64.69 296 ALA A O 1
ATOM 2314 N N . GLU A 1 297 ? 21.061 1.189 -67.958 1.00 56.78 297 GLU A N 1
ATOM 2315 C CA . GLU A 1 297 ? 20.526 2.520 -68.293 1.00 56.78 297 GLU A CA 1
ATOM 2316 C C . GLU A 1 297 ? 21.567 3.646 -68.153 1.00 56.78 297 GLU A C 1
ATOM 2318 O O . GLU A 1 297 ? 21.544 4.612 -68.920 1.00 56.78 297 GLU A O 1
ATOM 2323 N N . THR A 1 298 ? 22.541 3.510 -67.244 1.00 52.19 298 THR A N 1
ATOM 2324 C CA . THR A 1 298 ? 23.616 4.510 -67.071 1.00 52.19 298 THR A CA 1
ATOM 2325 C C . THR A 1 298 ? 24.656 4.477 -68.196 1.00 52.19 298 THR A C 1
ATOM 2327 O O . THR A 1 298 ? 25.359 5.461 -68.416 1.00 52.19 298 THR A O 1
ATOM 2330 N N . THR A 1 299 ? 24.731 3.381 -68.958 1.00 47.69 299 THR A N 1
ATOM 2331 C CA . THR A 1 299 ? 25.727 3.211 -70.032 1.00 47.69 299 THR A CA 1
ATOM 2332 C C . THR A 1 299 ? 25.301 3.888 -71.348 1.00 47.69 299 THR A C 1
ATOM 2334 O O . THR A 1 299 ? 26.104 4.043 -72.266 1.00 47.69 299 THR A O 1
ATOM 2337 N N . THR A 1 300 ? 24.050 4.350 -71.459 1.00 43.66 300 THR A N 1
ATOM 2338 C CA . THR A 1 300 ? 23.519 4.986 -72.680 1.00 43.66 300 THR A CA 1
ATOM 2339 C C . THR A 1 300 ? 23.691 6.507 -72.765 1.00 43.66 300 THR A C 1
ATOM 2341 O O . THR A 1 300 ? 23.433 7.068 -73.828 1.00 43.66 300 THR A O 1
ATOM 2344 N N . THR A 1 301 ? 24.169 7.188 -71.716 1.00 44.12 301 THR A N 1
ATOM 2345 C CA . THR A 1 301 ? 24.325 8.662 -71.713 1.00 44.12 301 THR A CA 1
ATOM 2346 C C . THR A 1 301 ? 25.763 9.188 -71.730 1.00 44.12 301 THR A C 1
ATOM 2348 O O . THR A 1 301 ? 25.948 10.390 -71.896 1.00 44.12 301 THR A O 1
ATOM 2351 N N . GLU A 1 302 ? 26.793 8.340 -71.668 1.00 41.41 302 GLU A N 1
ATOM 2352 C CA . GLU A 1 302 ? 28.196 8.767 -71.832 1.00 41.41 302 GLU A CA 1
ATOM 2353 C C . GLU A 1 302 ? 28.755 8.372 -73.204 1.00 41.41 302 GLU A C 1
ATOM 2355 O O . GLU A 1 302 ? 29.631 7.523 -73.358 1.00 41.41 302 GLU A O 1
ATOM 2360 N N . LYS A 1 303 ? 28.247 9.027 -74.249 1.00 44.50 303 LYS A N 1
ATOM 2361 C CA . LYS A 1 303 ? 28.967 9.122 -75.522 1.00 44.50 303 LYS A CA 1
ATOM 2362 C C . LYS A 1 303 ? 28.731 10.488 -76.158 1.00 44.50 303 LYS A C 1
ATOM 2364 O O . LYS A 1 303 ? 28.053 10.580 -77.169 1.00 44.50 303 LYS A O 1
ATOM 2369 N N . LEU A 1 304 ? 29.295 11.541 -75.558 1.00 40.72 304 LEU A N 1
ATOM 2370 C CA . LEU A 1 304 ? 29.935 12.650 -76.280 1.00 40.72 304 LEU A CA 1
ATOM 2371 C C . LEU A 1 304 ? 30.655 13.614 -75.314 1.00 40.72 304 LEU A C 1
ATOM 2373 O O . LEU A 1 304 ? 30.081 14.051 -74.324 1.00 40.72 304 LEU A O 1
ATOM 2377 N N . SER A 1 305 ? 31.867 14.008 -75.719 1.00 30.55 305 SER A N 1
ATOM 2378 C CA . SER A 1 305 ? 32.738 15.105 -75.248 1.00 30.55 305 SER A CA 1
ATOM 2379 C C . SER A 1 305 ? 33.740 14.821 -74.109 1.00 30.55 305 SER A C 1
ATOM 2381 O O . SER A 1 305 ? 33.393 14.547 -72.968 1.00 30.55 305 SER A O 1
ATOM 2383 N N . ALA A 1 306 ? 35.022 14.881 -74.495 1.00 34.31 306 ALA A N 1
ATOM 2384 C CA . ALA A 1 306 ? 36.238 14.760 -73.688 1.00 34.31 306 ALA A CA 1
ATOM 2385 C C . ALA A 1 306 ? 36.652 16.126 -73.069 1.00 34.31 306 ALA A C 1
ATOM 2387 O O . ALA A 1 306 ? 36.079 17.147 -73.452 1.00 34.31 306 ALA A O 1
ATOM 2388 N N . PRO A 1 307 ? 37.626 16.173 -72.132 1.00 38.69 307 PRO A N 1
ATOM 2389 C CA . PRO A 1 307 ? 37.839 17.305 -71.228 1.00 38.69 307 PRO A CA 1
ATOM 2390 C C . PRO A 1 307 ? 38.889 18.310 -71.732 1.00 38.69 307 PRO A C 1
ATOM 2392 O O . PRO A 1 307 ? 39.917 17.916 -72.281 1.00 38.69 307 PRO A O 1
ATOM 2395 N N . GLU A 1 308 ? 38.690 19.598 -71.437 1.00 30.30 308 GLU A N 1
ATOM 2396 C CA . GLU A 1 308 ? 39.741 20.623 -71.498 1.00 30.30 308 GLU A CA 1
ATOM 2397 C C . GLU A 1 308 ? 40.143 21.081 -70.087 1.00 30.30 308 GLU A C 1
ATOM 2399 O O . GLU A 1 308 ? 39.311 21.404 -69.240 1.00 30.30 308 GLU A O 1
ATOM 2404 N N . GLN A 1 309 ? 41.456 21.088 -69.847 1.00 33.84 309 GLN A N 1
ATOM 2405 C CA . GLN A 1 309 ? 42.122 21.618 -68.659 1.00 33.84 309 GLN A CA 1
ATOM 2406 C C . GLN A 1 309 ? 42.245 23.146 -68.747 1.00 33.84 309 GLN A C 1
ATOM 2408 O O . GLN A 1 309 ? 42.714 23.654 -69.761 1.00 33.84 309 GLN A O 1
ATOM 2413 N N . SER A 1 310 ? 41.993 23.879 -67.655 1.00 30.20 310 SER A N 1
ATOM 2414 C CA . SER A 1 310 ? 42.791 25.078 -67.334 1.00 30.20 310 SER A CA 1
ATOM 2415 C C . SER A 1 310 ? 42.646 25.569 -65.880 1.00 30.20 310 SER A C 1
ATOM 2417 O O . SER A 1 310 ? 41.559 25.862 -65.404 1.00 30.20 310 SER A O 1
ATOM 2419 N N . LYS A 1 311 ? 43.819 25.651 -65.232 1.00 29.53 311 LYS A N 1
ATOM 2420 C CA . LYS A 1 311 ? 44.377 26.692 -64.338 1.00 29.53 311 LYS A CA 1
ATOM 2421 C C . LYS A 1 311 ? 43.653 27.180 -63.065 1.00 29.53 311 LYS A C 1
ATOM 2423 O O . LYS A 1 311 ? 42.642 27.864 -63.105 1.00 29.53 311 LYS A O 1
ATOM 2428 N N . GLU A 1 312 ? 44.353 26.904 -61.958 1.00 30.23 312 GLU A N 1
ATOM 2429 C CA . GLU A 1 312 ? 44.747 27.769 -60.822 1.00 30.23 312 GLU A CA 1
ATOM 2430 C C . GLU A 1 312 ? 44.256 29.228 -60.756 1.00 30.23 312 GLU A C 1
ATOM 2432 O O . GLU A 1 312 ? 44.445 29.990 -61.700 1.00 30.23 312 GLU A O 1
ATOM 2437 N N . GLN A 1 313 ? 43.811 29.614 -59.549 1.00 31.25 313 GLN A N 1
ATOM 2438 C CA . GLN A 1 313 ? 44.080 30.875 -58.816 1.00 31.25 313 GLN A CA 1
ATOM 2439 C C . GLN A 1 313 ? 43.444 30.722 -57.415 1.00 31.25 313 GLN A C 1
ATOM 2441 O O . GLN A 1 313 ? 42.239 30.532 -57.300 1.00 31.25 313 GLN A O 1
ATOM 2446 N N . ASP A 1 314 ? 44.195 30.460 -56.344 1.00 28.22 314 ASP A N 1
ATOM 2447 C CA . ASP A 1 314 ? 45.000 31.385 -55.524 1.00 28.22 314 ASP A CA 1
ATOM 2448 C C . ASP A 1 314 ? 44.202 32.572 -54.950 1.00 28.22 314 ASP A C 1
ATOM 2450 O O . ASP A 1 314 ? 43.929 33.542 -55.654 1.00 28.22 314 ASP A O 1
ATOM 2454 N N . ILE A 1 315 ? 43.854 32.498 -53.655 1.00 34.06 315 ILE A N 1
ATOM 2455 C CA . ILE A 1 315 ? 43.671 33.680 -52.803 1.00 34.06 315 ILE A CA 1
ATOM 2456 C C . ILE A 1 315 ? 44.324 33.408 -51.445 1.00 34.06 315 ILE A C 1
ATOM 2458 O O . ILE A 1 315 ? 43.953 32.515 -50.682 1.00 34.06 315 ILE A O 1
ATOM 2462 N N . THR A 1 316 ? 45.311 34.252 -51.203 1.00 30.41 316 THR A N 1
ATOM 2463 C CA . THR A 1 316 ? 46.214 34.421 -50.079 1.00 30.41 316 THR A CA 1
ATOM 2464 C C . THR A 1 316 ? 45.543 34.769 -48.742 1.00 30.41 316 THR A C 1
ATOM 2466 O O . THR A 1 316 ? 44.683 35.638 -48.631 1.00 30.41 316 THR A O 1
ATOM 2469 N N . SER A 1 317 ? 46.012 34.062 -47.714 1.00 31.58 317 SER A N 1
ATOM 2470 C CA . SER A 1 317 ? 46.546 34.523 -46.423 1.00 31.58 317 SER A CA 1
ATOM 2471 C C . SER A 1 317 ? 46.177 35.907 -45.864 1.00 31.58 317 SER A C 1
ATOM 2473 O O . SER A 1 317 ? 46.448 36.938 -46.474 1.00 31.58 317 SER A O 1
ATOM 2475 N N . LYS A 1 318 ? 45.810 35.914 -44.573 1.00 32.25 318 LYS A N 1
ATOM 2476 C CA . LYS A 1 318 ? 46.390 36.827 -43.567 1.00 32.25 318 LYS A CA 1
ATOM 2477 C C . LYS A 1 318 ? 46.423 36.169 -42.178 1.00 32.25 318 LYS A C 1
ATOM 2479 O O . LYS A 1 318 ? 45.402 36.050 -41.511 1.00 32.25 318 LYS A O 1
ATOM 2484 N N . ASP A 1 319 ? 47.606 35.648 -41.846 1.00 31.59 319 ASP A N 1
ATOM 2485 C CA . ASP A 1 319 ? 48.482 36.057 -40.731 1.00 31.59 319 ASP A CA 1
ATOM 2486 C C . ASP A 1 319 ? 47.855 36.322 -39.353 1.00 31.59 319 ASP A C 1
ATOM 2488 O O . ASP A 1 319 ? 47.036 37.218 -39.187 1.00 31.59 319 ASP A O 1
ATOM 2492 N N . HIS A 1 320 ? 48.167 35.468 -38.364 1.00 31.27 320 HIS A N 1
ATOM 2493 C CA . HIS A 1 320 ? 49.310 35.533 -37.411 1.00 31.27 320 HIS A CA 1
ATOM 2494 C C . HIS A 1 320 ? 48.845 36.186 -36.091 1.00 31.27 320 HIS A C 1
ATOM 2496 O O . HIS A 1 320 ? 48.069 37.127 -36.118 1.00 31.27 320 HIS A O 1
ATOM 2502 N N . ALA A 1 321 ? 49.293 35.823 -34.892 1.00 30.22 321 ALA A N 1
ATOM 2503 C CA . ALA A 1 321 ? 50.110 34.734 -34.366 1.00 30.22 321 ALA A CA 1
ATOM 2504 C C . ALA A 1 321 ? 50.154 34.905 -32.827 1.00 30.22 321 ALA A C 1
ATOM 2506 O O . ALA A 1 321 ? 49.586 35.852 -32.291 1.00 30.22 321 ALA A O 1
ATOM 2507 N N . GLU A 1 322 ? 50.917 34.014 -32.183 1.00 29.17 322 GLU A N 1
ATOM 2508 C CA . GLU A 1 322 ? 51.432 34.048 -30.798 1.00 29.17 322 GLU A CA 1
ATOM 2509 C C . GLU A 1 322 ? 50.555 33.302 -29.772 1.00 29.17 322 GLU A C 1
ATOM 2511 O O . GLU A 1 322 ? 49.545 33.805 -29.301 1.00 29.17 322 GLU A O 1
ATOM 2516 N N . ASN A 1 323 ? 50.768 31.997 -29.514 1.00 31.38 323 ASN A N 1
ATOM 2517 C CA . ASN A 1 323 ? 51.973 31.279 -29.025 1.00 31.38 323 ASN A CA 1
ATOM 2518 C C . ASN A 1 323 ? 52.330 31.773 -27.599 1.00 31.38 323 ASN A C 1
ATOM 2520 O O . ASN A 1 323 ? 52.462 32.967 -27.385 1.00 31.38 323 ASN A O 1
ATOM 2524 N N . LYS A 1 324 ? 52.534 30.938 -26.569 1.00 33.06 324 LYS A N 1
ATOM 2525 C CA . LYS A 1 324 ? 53.536 29.865 -26.547 1.00 33.06 324 LYS A CA 1
ATOM 2526 C C . LYS A 1 324 ? 53.485 29.027 -25.244 1.00 33.06 324 LYS A C 1
ATOM 2528 O O . LYS A 1 324 ? 53.333 29.601 -24.171 1.00 33.06 324 LYS A O 1
ATOM 2533 N N . SER A 1 325 ? 53.826 27.730 -25.388 1.00 31.27 325 SER A N 1
ATOM 2534 C CA . SER A 1 325 ? 54.715 26.885 -24.528 1.00 31.27 325 SER A CA 1
ATOM 2535 C C . SER A 1 325 ? 54.316 26.552 -23.074 1.00 31.27 325 SER A C 1
ATOM 2537 O O . SER A 1 325 ? 53.734 27.376 -22.395 1.00 31.27 325 SER A O 1
ATOM 2539 N N . THR A 1 326 ? 54.632 25.407 -22.446 1.00 29.44 326 THR A N 1
ATOM 2540 C CA . THR A 1 326 ? 55.525 24.225 -22.652 1.00 29.44 326 THR A CA 1
ATOM 2541 C C . THR A 1 326 ? 55.192 23.237 -21.504 1.00 29.44 326 THR A C 1
ATOM 2543 O O . THR A 1 326 ? 54.727 23.694 -20.468 1.00 29.44 326 THR A O 1
ATOM 2546 N N . ALA A 1 327 ? 55.328 21.906 -21.579 1.00 30.14 327 ALA A N 1
ATOM 2547 C CA . ALA A 1 327 ? 56.569 21.124 -21.409 1.00 30.14 327 ALA A CA 1
ATOM 2548 C C . ALA A 1 327 ? 56.179 19.614 -21.441 1.00 30.14 327 ALA A C 1
ATOM 2550 O O . ALA A 1 327 ? 55.191 19.227 -20.828 1.00 30.14 327 ALA A O 1
ATOM 2551 N N . SER A 1 328 ? 56.691 18.813 -22.382 1.00 30.44 328 SER A N 1
ATOM 2552 C CA . SER A 1 328 ? 57.834 17.871 -22.292 1.00 30.44 328 SER A CA 1
ATOM 2553 C C . SER A 1 328 ? 57.550 16.498 -21.648 1.00 30.44 328 SER A C 1
ATOM 2555 O O . SER A 1 328 ? 57.232 16.387 -20.470 1.00 30.44 328 SER A O 1
ATOM 2557 N N . LYS A 1 329 ? 57.751 15.453 -22.467 1.00 30.62 329 LYS A N 1
ATOM 2558 C CA . LYS A 1 329 ? 57.795 14.016 -22.147 1.00 30.62 329 LYS A CA 1
ATOM 2559 C C . LYS A 1 329 ? 59.026 13.652 -21.304 1.00 30.62 329 LYS A C 1
ATOM 2561 O O . LYS A 1 329 ? 60.100 14.190 -21.554 1.00 30.62 329 LYS A O 1
ATOM 2566 N N . GLY A 1 330 ? 58.886 12.638 -20.451 1.00 27.66 330 GLY A N 1
ATOM 2567 C CA . GLY A 1 330 ? 59.982 11.832 -19.905 1.00 27.66 330 GLY A CA 1
ATOM 2568 C C . GLY A 1 330 ? 59.592 10.352 -19.943 1.00 27.66 330 GLY A C 1
ATOM 2569 O O . GLY A 1 330 ? 58.542 9.981 -19.425 1.00 27.66 330 GLY A O 1
ATOM 2570 N N . TYR A 1 331 ? 60.397 9.541 -20.628 1.00 27.36 331 TYR A N 1
ATOM 2571 C CA . TYR A 1 331 ? 60.374 8.080 -20.583 1.00 27.36 331 TYR A CA 1
ATOM 2572 C C . TYR A 1 331 ? 61.330 7.630 -19.481 1.00 27.36 331 TYR A C 1
ATOM 2574 O O . TYR A 1 331 ? 62.431 8.163 -19.431 1.00 27.36 331 TYR A O 1
ATOM 2582 N N . ASP A 1 332 ? 60.957 6.616 -18.698 1.00 30.84 332 ASP A N 1
ATOM 2583 C CA . ASP A 1 332 ? 61.922 5.785 -17.978 1.00 30.84 332 ASP A CA 1
ATOM 2584 C C . ASP A 1 332 ? 61.451 4.325 -17.910 1.00 30.84 332 ASP A C 1
ATOM 2586 O O . ASP A 1 332 ? 60.285 4.006 -17.677 1.00 30.84 332 ASP A O 1
ATOM 2590 N N . THR A 1 333 ? 62.406 3.450 -18.199 1.00 31.17 333 THR A N 1
ATOM 2591 C CA . THR A 1 333 ? 62.353 1.987 -18.309 1.00 31.17 333 THR A CA 1
ATOM 2592 C C . THR A 1 333 ? 62.873 1.296 -17.046 1.00 31.17 333 THR A C 1
ATOM 2594 O O . THR A 1 333 ? 63.771 1.846 -16.420 1.00 31.17 333 THR A O 1
ATOM 2597 N N . LEU A 1 334 ? 62.413 0.049 -16.794 1.00 32.38 334 LEU A N 1
ATOM 2598 C CA . LEU A 1 334 ? 63.109 -1.159 -16.243 1.00 32.38 334 LEU A CA 1
ATOM 2599 C C . LEU A 1 334 ? 62.211 -1.952 -15.249 1.00 32.38 334 LEU A C 1
ATOM 2601 O O . LEU A 1 334 ? 61.346 -1.347 -14.625 1.00 32.38 334 LEU A O 1
ATOM 2605 N N . PRO A 1 335 ? 62.462 -3.251 -14.956 1.00 39.91 335 PRO A N 1
ATOM 2606 C CA . PRO A 1 335 ? 62.909 -4.353 -15.816 1.00 39.91 335 PRO A CA 1
ATOM 2607 C C . PRO A 1 335 ? 62.050 -5.645 -15.681 1.00 39.91 335 PRO A C 1
ATOM 2609 O O . PRO A 1 335 ? 61.130 -5.757 -14.876 1.00 39.91 335 PRO A O 1
ATOM 2612 N N . LYS A 1 336 ? 62.400 -6.638 -16.513 1.00 31.52 336 LYS A N 1
ATOM 2613 C CA . LYS A 1 336 ? 61.849 -8.001 -16.635 1.00 31.52 336 LYS A CA 1
ATOM 2614 C C . LYS A 1 336 ? 62.171 -8.910 -15.434 1.00 31.52 336 LYS A C 1
ATOM 2616 O O . LYS A 1 336 ? 63.293 -8.887 -14.940 1.00 31.52 336 LYS A O 1
ATOM 2621 N N . GLY A 1 337 ? 61.241 -9.818 -15.112 1.00 32.31 337 GLY A N 1
ATOM 2622 C CA . GLY A 1 337 ? 61.443 -11.004 -14.267 1.00 32.31 337 GLY A CA 1
ATOM 2623 C C . GLY A 1 337 ? 60.713 -12.245 -14.818 1.00 32.31 337 GLY A C 1
ATOM 2624 O O . GLY A 1 337 ? 59.509 -12.376 -14.655 1.00 32.31 337 GLY A O 1
ATOM 2625 N N . GLN A 1 338 ? 61.466 -13.077 -15.546 1.00 34.78 338 GLN A N 1
ATOM 2626 C CA . GLN A 1 338 ? 61.491 -14.557 -15.626 1.00 34.78 338 GLN A CA 1
ATOM 2627 C C . GLN A 1 338 ? 60.203 -15.427 -15.448 1.00 34.78 338 GLN A C 1
ATOM 2629 O O . GLN A 1 338 ? 59.753 -15.686 -14.339 1.00 34.78 338 GLN A O 1
ATOM 2634 N N . GLU A 1 339 ? 59.664 -15.925 -16.577 1.00 34.34 339 GLU A N 1
ATOM 2635 C CA . GLU A 1 339 ? 59.446 -17.347 -16.998 1.00 34.34 339 GLU A CA 1
ATOM 2636 C C . GLU A 1 339 ? 59.821 -18.497 -16.005 1.00 34.34 339 GLU A C 1
ATOM 2638 O O . GLU A 1 339 ? 60.799 -18.353 -15.286 1.00 34.34 339 GLU A O 1
ATOM 2643 N N . VAL A 1 340 ? 59.250 -19.720 -15.893 1.00 36.59 340 VAL A N 1
ATOM 2644 C CA . VAL A 1 340 ? 58.291 -20.641 -16.581 1.00 36.59 340 VAL A CA 1
ATOM 2645 C C . VAL A 1 340 ? 57.865 -21.687 -15.495 1.00 36.59 340 VAL A C 1
ATOM 2647 O O . VAL A 1 340 ? 58.651 -21.946 -14.588 1.00 36.59 340 VAL A O 1
ATOM 2650 N N . LYS A 1 341 ? 56.693 -22.347 -15.475 1.00 34.03 341 LYS A N 1
ATOM 2651 C CA . LYS A 1 341 ? 56.418 -23.663 -16.109 1.00 34.03 341 LYS A CA 1
ATOM 2652 C C . LYS A 1 341 ? 54.956 -24.070 -15.896 1.00 34.03 341 LYS A C 1
ATOM 2654 O O . LYS A 1 341 ? 54.491 -24.174 -14.765 1.00 34.03 341 LYS A O 1
ATOM 2659 N N . ARG A 1 342 ? 54.281 -24.356 -17.011 1.00 34.44 342 ARG A N 1
ATOM 2660 C CA . ARG A 1 342 ? 53.115 -25.240 -17.097 1.00 34.44 342 ARG A CA 1
ATOM 2661 C C . ARG A 1 342 ? 53.600 -26.689 -17.189 1.00 34.44 342 ARG A C 1
ATOM 2663 O O . ARG A 1 342 ? 54.643 -26.930 -17.800 1.00 34.44 342 ARG A O 1
ATOM 2670 N N . TYR A 1 343 ? 52.805 -27.606 -16.654 1.00 46.38 343 TYR A N 1
ATOM 2671 C CA . TYR A 1 343 ? 52.541 -28.892 -17.292 1.00 46.38 343 TYR A CA 1
ATOM 2672 C C . TYR A 1 343 ? 51.062 -28.935 -17.651 1.00 46.38 343 TYR A C 1
ATOM 2674 O O . TYR A 1 343 ? 50.273 -28.362 -16.861 1.00 46.38 343 TYR A O 1
#

InterPro domains:
  IPR001878 Zinc finger, CCHC-type [PF00098] (242-258)
  IPR001878 Zinc finger, CCHC-type [PS50158] (243-258)
  IPR001878 Zinc finger, CCHC-type [PS50158] (264-279)
  IPR001878 Zinc finger, CCHC-type [SM00343] (242-258)
  IPR001878 Zinc finger, CCHC-type [SM00343] (263-279)
  IPR036875 Zinc finger, CCHC-type superfamily [SSF57756] (240-279)

Secondary structure (DSSP, 8-state):
--------HHHHHHHHTT-----------TT--EEEEEEEE-TTHHHHHHHHHHHHH-GGG--TT-EEEEEETTS-SSHHHHHHHHHHHT--EEEEEEGGGG--S--SEEEEEEEESSHHHHHHHHHT-EEETTEEEPPEE--TTTTSPPEEEEEE--S---TTTHHHHHHHHHGGG-EEEEEEEEEETTEEEEEEEEEEETTS-EE-TTS-EEPPPPP-SEEEEGGGTEEEEEEETTPPPBPTTT--BS--GGG-HHHHHPBPTTTS-BSS-GGG--S-PPPHHHHHHHHHHHHHHHTTS--S---------------------------------------

Sequence (343 aa):
MTNSDSMNWSQVAAKAAGMKVVTATTTSRDSATMSMDILFEAPEFSKQLLARKAAAIIRQALSPHSVLFSFPLMLFDHRTDAYKEIQHQIGPFASVRPLSNYDIRARKDILIAVKFIDEAHTKAAIESGIIVNDVVYKASPTSMGAENPLVRIQLNLLHNADDSNLKDELLASLKYYGKVYQIRRTLCNGFFEGQITVTIDPSAGYVDEKGVRKDAQPLQRMLYLETWDVFAPASFKGAAPICYYCRQAGHIRKTCPELAKRVCFGCGNRGHTKRYCREIVPNEEELLSSYASASAETTTTEKLSAPEQSKEQDITSKDHAENKSTASKGYDTLPKGQEVKRY

pLDDT: mean 78.65, std 20.51, range [27.36, 96.94]

Radius of gyration: 35.13 Å; chains: 1; bounding box: 91×66×104 Å

Foldseek 3Di:
DDPPDPADPQVVVQVVVLDFQDDDDPDPPVPWDKDKDWLDADPCLVLLVLLLVLCVQPVVLLDAQKWKWKAALPLDPDVVVVVVQLCVPQHAFPDKDFSLVRDPPDNGIGMMITHRPDSSSSVCQQPQNTAGPNDHTHIRHNDDPSNQDWKKKKWADPDDDDPVCVSVLCCVQCQQQAAWRTKMFMAINNHGRRIIITTGRRQHFHQDPVRDTDHHRHDAQWRQRVSVRGTIGMDIPPHADAAPPSSDGNDYLQPDPVQQPDAEPQPRDGNDYVVPDPDDRDDPVVVVVVVVVVVVVVVPPPPDDDDDDDDDDDDDDDDDDDDDYDDDDDDDDDDDDDDDDDD

Organism: NCBI:txid1263082